Protein AF-0000000087742006 (afdb_homodimer)

Solvent-accessible surface area (backbone atoms only — not comparable to full-atom values): 15731 Å² total; per-residue (Å²): 86,74,44,67,50,55,74,87,44,46,68,58,52,50,51,49,50,67,69,37,80,66,38,70,43,36,61,44,59,66,28,72,69,31,42,43,52,25,38,69,69,24,67,65,28,19,32,32,28,39,54,98,90,32,70,42,28,35,35,44,31,32,46,25,56,59,46,31,39,51,40,75,73,48,60,39,81,92,56,60,95,67,58,54,68,58,51,50,50,51,53,30,51,53,38,35,46,76,69,66,32,36,36,36,31,37,72,41,52,64,82,40,56,68,60,53,52,50,40,51,72,71,63,40,42,73,51,83,60,45,42,44,32,37,43,79,67,36,83,78,54,39,76,45,60,35,122,87,76,44,66,50,54,74,88,44,44,68,58,51,50,52,48,51,68,68,36,80,64,39,71,42,36,61,44,58,64,28,73,67,29,41,43,50,24,39,70,70,24,66,66,27,20,32,31,27,40,56,97,91,34,71,42,29,36,35,46,30,31,46,22,56,58,48,30,38,51,40,77,74,48,60,38,81,92,57,57,94,67,60,53,67,59,51,50,49,51,52,30,52,53,39,35,47,77,70,66,34,36,35,37,29,37,72,42,52,63,83,40,57,68,61,53,52,50,41,51,72,72,63,38,42,75,50,82,60,45,42,45,32,36,43,78,67,36,82,77,55,40,74,46,62,34,122

Nearest PDB structures (foldseek):
  5ib0-assembly1_A  TM=9.520E-01  e=4.554E-13  Pseudomonas aeruginosa PAO1
  4qvt-assembly5_H  TM=8.833E-01  e=6.137E-11  Escherichia coli K-12
  4qvt-assembly2_D  TM=8.437E-01  e=7.429E-11  Escherichia coli K-12
  2pdo-assembly1_A  TM=8.666E-01  e=2.830E-10  Shigella flexneri 2a str. 2457T
  8xjf-assembly1_A-2  TM=7.466E-01  e=2.840E-04  Arabidopsis thaliana

Structure (mmCIF, N/CA/C/O backbone):
data_AF-0000000087742006-model_v1
#
loop_
_entity.id
_entity.type
_entity.pdbx_description
1 polymer 'N-acetylglutamate synthase'
#
loop_
_atom_site.group_PDB
_atom_site.id
_atom_site.type_symbol
_atom_site.label_atom_id
_atom_site.label_alt_id
_atom_site.label_comp_id
_atom_site.label_asym_id
_atom_site.label_entity_id
_atom_site.label_seq_id
_atom_site.pdbx_PDB_ins_code
_atom_site.Cartn_x
_atom_site.Cartn_y
_atom_site.Cartn_z
_atom_site.occupancy
_atom_site.B_iso_or_equiv
_atom_site.auth_seq_id
_atom_site.auth_comp_id
_atom_site.auth_asym_id
_atom_site.auth_atom_id
_atom_site.pdbx_PDB_model_num
ATOM 1 N N . MET A 1 1 ? -4.172 -19.344 -19.422 1 95 1 MET A N 1
ATOM 2 C CA . MET A 1 1 ? -4.988 -18.141 -19.578 1 95 1 MET A CA 1
ATOM 3 C C . MET A 1 1 ? -5.094 -17.359 -18.266 1 95 1 MET A C 1
ATOM 5 O O . MET A 1 1 ? -5.266 -17.969 -17.203 1 95 1 MET A O 1
ATOM 9 N N . VAL A 1 2 ? -4.984 -16.062 -18.375 1 98.56 2 VAL A N 1
ATOM 10 C CA . VAL A 1 2 ? -5.105 -15.211 -17.203 1 98.56 2 VAL A CA 1
ATOM 11 C C . VAL A 1 2 ? -6.551 -14.75 -17.047 1 98.56 2 VAL A C 1
ATOM 13 O O . VAL A 1 2 ? -7.191 -14.344 -18.016 1 98.56 2 VAL A O 1
ATOM 16 N N . ARG A 1 3 ? -7.086 -14.797 -15.82 1 98.69 3 ARG A N 1
ATOM 17 C CA . ARG A 1 3 ? -8.438 -14.32 -15.531 1 98.69 3 ARG A CA 1
ATOM 18 C C . ARG A 1 3 ? -8.531 -13.773 -14.109 1 98.69 3 ARG A C 1
ATOM 20 O O . ARG A 1 3 ? -7.621 -13.969 -13.305 1 98.69 3 ARG A O 1
ATOM 27 N N . VAL A 1 4 ? -9.656 -13.141 -13.859 1 98.88 4 VAL A N 1
ATOM 28 C CA . VAL A 1 4 ? -9.898 -12.57 -12.539 1 98.88 4 VAL A CA 1
ATOM 29 C C . VAL A 1 4 ? -9.984 -13.688 -11.508 1 98.88 4 VAL A C 1
ATOM 31 O O . VAL A 1 4 ? -10.609 -14.719 -11.75 1 98.88 4 VAL A O 1
ATOM 34 N N . MET A 1 5 ? -9.336 -13.523 -10.406 1 98.88 5 MET A N 1
ATOM 35 C CA . MET A 1 5 ? -9.422 -14.445 -9.273 1 98.88 5 MET A CA 1
ATOM 36 C C . MET A 1 5 ? -10.742 -14.281 -8.531 1 98.88 5 MET A C 1
ATOM 38 O O . MET A 1 5 ? -11.203 -13.156 -8.312 1 98.88 5 MET A O 1
ATOM 42 N N . THR A 1 6 ? -11.367 -15.344 -8.203 1 98.62 6 THR A N 1
ATOM 43 C CA . THR A 1 6 ? -12.555 -15.328 -7.352 1 98.62 6 THR A CA 1
ATOM 44 C C . THR A 1 6 ? -12.328 -16.156 -6.094 1 98.62 6 THR A C 1
ATOM 46 O O . THR A 1 6 ? -11.32 -16.859 -5.977 1 98.62 6 THR A O 1
ATOM 49 N N . ILE A 1 7 ? -13.312 -16.062 -5.176 1 98.75 7 ILE A N 1
ATOM 50 C CA . ILE A 1 7 ? -13.125 -16.75 -3.9 1 98.75 7 ILE A CA 1
ATOM 51 C C . ILE A 1 7 ? -13.211 -18.266 -4.102 1 98.75 7 ILE A C 1
ATOM 53 O O . ILE A 1 7 ? -12.68 -19.031 -3.303 1 98.75 7 ILE A O 1
ATOM 57 N N . GLU A 1 8 ? -13.789 -18.688 -5.156 1 98.56 8 GLU A N 1
ATOM 58 C CA . GLU A 1 8 ? -13.867 -20.109 -5.469 1 98.56 8 GLU A CA 1
ATOM 59 C C . GLU A 1 8 ? -12.5 -20.672 -5.809 1 98.56 8 GLU A C 1
ATOM 61 O O . GLU A 1 8 ? -12.297 -21.891 -5.773 1 98.56 8 GLU A O 1
ATOM 66 N N . ASP A 1 9 ? -11.555 -19.844 -6.117 1 98.75 9 ASP A N 1
ATOM 67 C CA . ASP A 1 9 ? -10.211 -20.266 -6.48 1 98.75 9 ASP A CA 1
ATOM 68 C C . ASP A 1 9 ? -9.352 -20.484 -5.238 1 98.75 9 ASP A C 1
ATOM 70 O O . ASP A 1 9 ? -8.227 -21 -5.332 1 98.75 9 ASP A O 1
ATOM 74 N N . TYR A 1 10 ? -9.836 -20.141 -4.09 1 98.81 10 TYR A N 1
ATOM 75 C CA . TYR A 1 10 ? -9.016 -20.016 -2.891 1 98.81 10 TYR A CA 1
ATOM 76 C C . TYR A 1 10 ? -8.25 -21.312 -2.611 1 98.81 10 TYR A C 1
ATOM 78 O O . TYR A 1 10 ? -7.031 -21.281 -2.426 1 98.81 10 TYR A O 1
ATOM 86 N N . ASP A 1 11 ? -8.898 -22.406 -2.604 1 98.75 11 ASP A N 1
ATOM 87 C CA . ASP A 1 11 ? -8.25 -23.656 -2.211 1 98.75 11 ASP A CA 1
ATOM 88 C C . ASP A 1 11 ? -7.102 -24 -3.154 1 98.75 11 ASP A C 1
ATOM 90 O O . ASP A 1 11 ? -6.035 -24.422 -2.711 1 98.75 11 ASP A O 1
ATOM 94 N N . GLU A 1 12 ? -7.285 -23.812 -4.379 1 98.69 12 GLU A N 1
ATOM 95 C CA . GLU A 1 12 ? -6.254 -24.125 -5.363 1 98.69 12 GLU A CA 1
ATOM 96 C C . GLU A 1 12 ? -5.098 -23.125 -5.281 1 98.69 12 GLU A C 1
ATOM 98 O O . GLU A 1 12 ? -3.936 -23.5 -5.426 1 98.69 12 GLU A O 1
ATOM 103 N N . VAL A 1 13 ? -5.371 -21.891 -5.078 1 98.69 13 VAL A N 1
ATOM 104 C CA . VAL A 1 13 ? -4.348 -20.859 -4.93 1 98.69 13 VAL A CA 1
ATOM 105 C C . VAL A 1 13 ? -3.527 -21.125 -3.67 1 98.69 13 VAL A C 1
ATOM 107 O O . VAL A 1 13 ? -2.299 -21.031 -3.689 1 98.69 13 VAL A O 1
ATOM 110 N N . TYR A 1 14 ? -4.297 -21.469 -2.635 1 98.19 14 TYR A N 1
ATOM 111 C CA . TYR A 1 14 ? -3.615 -21.781 -1.385 1 98.19 14 TYR A CA 1
ATOM 112 C C . TYR A 1 14 ? -2.678 -22.969 -1.562 1 98.19 14 TYR A C 1
ATOM 114 O O . TYR A 1 14 ? -1.547 -22.953 -1.07 1 98.19 14 TYR A O 1
ATOM 122 N N . ALA A 1 15 ? -3.115 -23.953 -2.227 1 97.5 15 ALA A N 1
ATOM 123 C CA . ALA A 1 15 ? -2.275 -25.125 -2.51 1 97.5 15 ALA A CA 1
ATOM 124 C C . ALA A 1 15 ? -1.041 -24.719 -3.314 1 97.5 15 ALA A C 1
ATOM 126 O O . ALA A 1 15 ? 0.054 -25.234 -3.078 1 97.5 15 ALA A O 1
ATOM 127 N N . LEU A 1 16 ? -1.209 -23.875 -4.258 1 97.62 16 LEU A N 1
ATOM 128 C CA . LEU A 1 16 ? -0.094 -23.359 -5.043 1 97.62 16 LEU A CA 1
ATOM 129 C C . LEU A 1 16 ? 0.918 -22.641 -4.148 1 97.62 16 LEU A C 1
ATOM 131 O O . LEU A 1 16 ? 2.117 -22.922 -4.219 1 97.62 16 LEU A O 1
ATOM 135 N N . TRP A 1 17 ? 0.399 -21.734 -3.266 1 97.12 17 TRP A N 1
ATOM 136 C CA . TRP A 1 17 ? 1.28 -21.047 -2.328 1 97.12 17 TRP A CA 1
ATOM 137 C C . TRP A 1 17 ? 2.074 -22.031 -1.492 1 97.12 17 TRP A C 1
ATOM 139 O O . TRP A 1 17 ? 3.293 -21.906 -1.35 1 97.12 17 TRP A O 1
ATOM 149 N N . MET A 1 18 ? 1.429 -23.047 -1.06 1 95.31 18 MET A N 1
ATOM 150 C CA . MET A 1 18 ? 2.029 -24.016 -0.149 1 95.31 18 MET A CA 1
ATOM 151 C C . MET A 1 18 ? 3.025 -24.906 -0.883 1 95.31 18 MET A C 1
ATOM 153 O O . MET A 1 18 ? 3.869 -25.562 -0.256 1 95.31 18 MET A O 1
ATOM 157 N N . SER A 1 19 ? 2.941 -24.938 -2.111 1 93.81 19 SER A N 1
ATOM 158 C CA . SER A 1 19 ? 3.834 -25.781 -2.9 1 93.81 19 SER A CA 1
ATOM 159 C C . SER A 1 19 ? 5.172 -25.078 -3.15 1 93.81 19 SER A C 1
ATOM 161 O O . SER A 1 19 ? 6.133 -25.719 -3.588 1 93.81 19 SER A O 1
ATOM 163 N N . ILE A 1 20 ? 5.227 -23.859 -2.895 1 92.94 20 ILE A N 1
ATOM 164 C CA . ILE A 1 20 ? 6.43 -23.078 -3.17 1 92.94 20 ILE A CA 1
ATOM 165 C C . ILE A 1 20 ? 7.238 -22.906 -1.887 1 92.94 20 ILE A C 1
ATOM 167 O O . ILE A 1 20 ? 6.746 -22.344 -0.906 1 92.94 20 ILE A O 1
ATOM 171 N N . LYS A 1 21 ? 8.438 -23.344 -1.901 1 90.94 21 LYS A N 1
ATOM 172 C CA . LYS A 1 21 ? 9.32 -23.25 -0.743 1 90.94 21 LYS A CA 1
ATOM 173 C C . LYS A 1 21 ? 9.648 -21.781 -0.418 1 90.94 21 LYS A C 1
ATOM 175 O O . LYS A 1 21 ? 9.914 -20.984 -1.318 1 90.94 21 LYS A O 1
ATOM 180 N N . GLY A 1 22 ? 9.57 -21.453 0.919 1 90.12 22 GLY A N 1
ATOM 181 C CA . GLY A 1 22 ? 9.938 -20.125 1.377 1 90.12 22 GLY A CA 1
ATOM 182 C C . GLY A 1 22 ? 8.789 -19.141 1.311 1 90.12 22 GLY A C 1
ATOM 183 O O . GLY A 1 22 ? 8.93 -17.984 1.728 1 90.12 22 GLY A O 1
ATOM 184 N N . PHE A 1 23 ? 7.707 -19.578 0.782 1 92.25 23 PHE A N 1
ATOM 185 C CA . PHE A 1 23 ? 6.543 -18.703 0.677 1 92.25 23 PHE A CA 1
ATOM 186 C C . PHE A 1 23 ? 5.984 -18.375 2.057 1 92.25 23 PHE A C 1
ATOM 188 O O . PHE A 1 23 ? 5.762 -19.281 2.871 1 92.25 23 PHE A O 1
ATOM 195 N N . GLY A 1 24 ? 5.844 -17.062 2.377 1 93.25 24 GLY A N 1
ATOM 196 C CA . GLY A 1 24 ? 5.301 -16.625 3.652 1 93.25 24 GLY A CA 1
ATOM 197 C C . GLY A 1 24 ? 3.795 -16.453 3.635 1 93.25 24 GLY A C 1
ATOM 198 O O . GLY A 1 24 ? 3.26 -15.711 2.807 1 93.25 24 GLY A O 1
ATOM 199 N N . ILE A 1 25 ? 3.131 -17.156 4.527 1 96 25 ILE A N 1
ATOM 200 C CA . ILE A 1 25 ? 1.678 -17.109 4.648 1 96 25 ILE A CA 1
ATOM 201 C C . ILE A 1 25 ? 1.295 -16.375 5.934 1 96 25 ILE A C 1
ATOM 203 O O . ILE A 1 25 ? 1.777 -16.719 7.016 1 96 25 ILE A O 1
ATOM 207 N N . ARG A 1 26 ? 0.458 -15.383 5.805 1 96.75 26 ARG A N 1
ATOM 208 C CA . ARG A 1 26 ? -0.037 -14.656 6.969 1 96.75 26 ARG A CA 1
ATOM 209 C C . ARG A 1 26 ? -1.298 -15.312 7.527 1 96.75 26 ARG A C 1
ATOM 211 O O . ARG A 1 26 ? -2.27 -15.516 6.797 1 96.75 26 ARG A O 1
ATOM 218 N N . SER A 1 27 ? -1.329 -15.562 8.789 1 97.5 27 SER A N 1
ATOM 219 C CA . SER A 1 27 ? -2.344 -16.375 9.445 1 97.5 27 SER A CA 1
ATOM 220 C C . SER A 1 27 ? -3.736 -15.781 9.266 1 97.5 27 SER A C 1
ATOM 222 O O . SER A 1 27 ? -4.715 -16.516 9.102 1 97.5 27 SER A O 1
ATOM 224 N N . ILE A 1 28 ? -3.836 -14.461 9.258 1 97.75 28 ILE A N 1
ATOM 225 C CA . ILE A 1 28 ? -5.145 -13.82 9.164 1 97.75 28 ILE A CA 1
ATOM 226 C C . ILE A 1 28 ? -5.387 -13.352 7.73 1 97.75 28 ILE A C 1
ATOM 228 O O . ILE A 1 28 ? -6.355 -13.766 7.09 1 97.75 28 ILE A O 1
ATOM 232 N N . ASP A 1 29 ? -4.488 -12.641 7.16 1 98.19 29 ASP A N 1
ATOM 233 C CA . ASP A 1 29 ? -4.668 -12.016 5.855 1 98.19 29 ASP A CA 1
ATOM 234 C C . ASP A 1 29 ? -4.82 -13.07 4.758 1 98.19 29 ASP A C 1
ATOM 236 O O . ASP A 1 29 ? -5.512 -12.844 3.766 1 98.19 29 ASP A O 1
ATOM 240 N N . ASP A 1 30 ? -4.133 -14.203 4.973 1 98.25 30 ASP A N 1
ATOM 241 C CA . ASP A 1 30 ? -4.113 -15.203 3.908 1 98.25 30 ASP A CA 1
ATOM 242 C C . ASP A 1 30 ? -5.086 -16.344 4.207 1 98.25 30 ASP A C 1
ATOM 244 O O . ASP A 1 30 ? -5.113 -17.344 3.488 1 98.25 30 ASP A O 1
ATOM 248 N N . SER A 1 31 ? -5.863 -16.203 5.301 1 98.06 31 SER A N 1
ATOM 249 C CA . SER A 1 31 ? -6.984 -17.109 5.516 1 98.06 31 SER A CA 1
ATOM 250 C C . SER A 1 31 ? -8.055 -16.938 4.445 1 98.06 31 SER A C 1
ATOM 252 O O . SER A 1 31 ? -8.047 -15.945 3.707 1 98.06 31 SER A O 1
ATOM 254 N N . LYS A 1 32 ? -8.93 -17.922 4.352 1 98.44 32 LYS A N 1
ATOM 255 C CA . LYS A 1 32 ? -10.008 -17.812 3.381 1 98.44 32 LYS A CA 1
ATOM 256 C C . LYS A 1 32 ? -10.836 -16.547 3.625 1 98.44 32 LYS A C 1
ATOM 258 O O . LYS A 1 32 ? -11.164 -15.828 2.684 1 98.44 32 LYS A O 1
ATOM 263 N N . GLU A 1 33 ? -11.117 -16.25 4.848 1 98 33 GLU A N 1
ATOM 264 C CA . GLU A 1 33 ? -11.867 -15.055 5.199 1 98 33 GLU A CA 1
ATOM 265 C C . GLU A 1 33 ? -11.102 -13.789 4.824 1 98 33 GLU A C 1
ATOM 267 O O . GLU A 1 33 ? -11.68 -12.836 4.305 1 98 33 GLU A O 1
ATOM 272 N N . GLY A 1 34 ? -9.789 -13.758 5.145 1 98.12 34 GLY A N 1
ATOM 273 C CA . GLY A 1 34 ? -8.969 -12.609 4.797 1 98.12 34 GLY A CA 1
ATOM 274 C C . GLY A 1 34 ? -8.914 -12.344 3.307 1 98.12 34 GLY A C 1
ATOM 275 O O . GLY A 1 34 ? -9.047 -11.195 2.873 1 98.12 34 GLY A O 1
ATOM 276 N N . ILE A 1 35 ? -8.805 -13.406 2.57 1 98.75 35 ILE A N 1
ATOM 277 C CA . ILE A 1 35 ? -8.734 -13.281 1.118 1 98.75 35 ILE A CA 1
ATOM 278 C C . ILE A 1 35 ? -10.094 -12.852 0.573 1 98.75 35 ILE A C 1
ATOM 280 O O . ILE A 1 35 ? -10.172 -12.07 -0.376 1 98.75 35 ILE A O 1
ATOM 284 N N . GLU A 1 36 ? -11.117 -13.367 1.141 1 98.5 36 GLU A N 1
ATOM 285 C CA . GLU A 1 36 ? -12.453 -12.961 0.702 1 98.5 36 GLU A CA 1
ATOM 286 C C . GLU A 1 36 ? -12.664 -11.461 0.888 1 98.5 36 GLU A C 1
ATOM 288 O O . GLU A 1 36 ? -13.188 -10.789 -0.001 1 98.5 36 GLU A O 1
ATOM 293 N N . ILE A 1 37 ? -12.297 -10.945 1.981 1 97.88 37 ILE A N 1
ATOM 294 C CA . ILE A 1 37 ? -12.383 -9.516 2.254 1 97.88 37 ILE A CA 1
ATOM 295 C C . ILE A 1 37 ? -11.578 -8.742 1.217 1 97.88 37 ILE A C 1
ATOM 297 O O . ILE A 1 37 ? -12.062 -7.762 0.646 1 97.88 37 ILE A O 1
ATOM 301 N N . PHE A 1 38 ? -10.422 -9.25 0.985 1 98.75 38 PHE A N 1
ATOM 302 C CA . PHE A 1 38 ? -9.508 -8.602 0.046 1 98.75 38 PHE A CA 1
ATOM 303 C C . PHE A 1 38 ? -10.102 -8.586 -1.356 1 98.75 38 PHE A C 1
ATOM 305 O O . PHE A 1 38 ? -10.07 -7.555 -2.037 1 98.75 38 PHE A O 1
ATOM 312 N N . LEU A 1 39 ? -10.672 -9.703 -1.769 1 98.75 39 LEU A N 1
ATOM 313 C CA . LEU A 1 39 ? -11.219 -9.82 -3.115 1 98.75 39 LEU A CA 1
ATOM 314 C C . LEU A 1 39 ? -12.477 -8.969 -3.27 1 98.75 39 LEU A C 1
ATOM 316 O O . LEU A 1 39 ? -12.719 -8.406 -4.336 1 98.75 39 LEU A O 1
ATOM 320 N N . LYS A 1 40 ? -13.273 -8.875 -2.252 1 98.25 40 LYS A N 1
ATOM 321 C CA . LYS A 1 40 ? -14.477 -8.047 -2.291 1 98.25 40 LYS A CA 1
ATOM 322 C C . LYS A 1 40 ? -14.117 -6.574 -2.48 1 98.25 40 LYS A C 1
ATOM 324 O O . LYS A 1 40 ? -14.805 -5.855 -3.209 1 98.25 40 LYS A O 1
ATOM 329 N N . ARG A 1 41 ? -13.086 -6.199 -1.869 1 98.19 41 ARG A N 1
ATOM 330 C CA . ARG A 1 41 ? -12.641 -4.812 -1.987 1 98.19 41 ARG A CA 1
ATOM 331 C C . ARG A 1 41 ? -11.969 -4.566 -3.332 1 98.19 41 ARG A C 1
ATOM 333 O O . ARG A 1 41 ? -11.938 -3.436 -3.818 1 98.19 41 ARG A O 1
ATOM 340 N N . ASN A 1 42 ? -11.406 -5.633 -3.904 1 98.75 42 ASN A N 1
ATOM 341 C CA . ASN A 1 42 ? -10.68 -5.562 -5.164 1 98.75 42 ASN A CA 1
ATOM 342 C C . ASN A 1 42 ? -11.195 -6.582 -6.172 1 98.75 42 ASN A C 1
ATOM 344 O O . ASN A 1 42 ? -10.484 -7.523 -6.531 1 98.75 42 ASN A O 1
ATOM 348 N N . PRO A 1 43 ? -12.281 -6.367 -6.754 1 98.62 43 PRO A N 1
ATOM 349 C CA . PRO A 1 43 ? -12.977 -7.418 -7.496 1 98.62 43 PRO A CA 1
ATOM 350 C C . PRO A 1 43 ? -12.383 -7.648 -8.883 1 98.62 43 PRO A C 1
ATOM 352 O O . PRO A 1 43 ? -12.656 -8.672 -9.516 1 98.62 43 PRO A O 1
ATOM 355 N N . THR A 1 44 ? -11.523 -6.75 -9.359 1 98.56 44 THR A N 1
ATOM 356 C CA . THR A 1 44 ? -11.156 -6.867 -10.766 1 98.56 44 THR A CA 1
ATOM 357 C C . THR A 1 44 ? -9.641 -6.93 -10.922 1 98.56 44 THR A C 1
ATOM 359 O O . THR A 1 44 ? -9.133 -7.176 -12.016 1 98.56 44 THR A O 1
ATOM 362 N N . THR A 1 45 ? -8.93 -6.758 -9.844 1 98.81 45 THR A N 1
ATOM 363 C CA . THR A 1 45 ? -7.512 -6.488 -10.023 1 98.81 45 THR A CA 1
ATOM 364 C C . THR A 1 45 ? -6.676 -7.711 -9.664 1 98.81 45 THR A C 1
ATOM 366 O O . THR A 1 45 ? -5.488 -7.777 -9.984 1 98.81 45 THR A O 1
ATOM 369 N N . CYS A 1 46 ? -7.207 -8.695 -9 1 98.94 46 CYS A N 1
ATOM 370 C CA . CYS A 1 46 ? -6.512 -9.938 -8.68 1 98.94 46 CYS A CA 1
ATOM 371 C C . CYS A 1 46 ? -6.672 -10.961 -9.797 1 98.94 46 CYS A C 1
ATOM 373 O O . CYS A 1 46 ? -7.73 -11.039 -10.422 1 98.94 46 CYS A O 1
ATOM 375 N N . CYS A 1 47 ? -5.613 -11.789 -9.961 1 98.94 47 CYS A N 1
ATOM 376 C CA . CYS A 1 47 ? -5.762 -12.711 -11.086 1 98.94 47 CYS A CA 1
ATOM 377 C C . CYS A 1 47 ? -5.098 -14.047 -10.781 1 98.94 47 CYS A C 1
ATOM 379 O O . CYS A 1 47 ? -4.305 -14.156 -9.844 1 98.94 47 CYS A O 1
ATOM 381 N N . VAL A 1 48 ? -5.5 -15.023 -11.562 1 98.88 48 VAL A N 1
ATOM 382 C CA . VAL A 1 48 ? -4.863 -16.328 -11.625 1 98.88 48 VAL A CA 1
ATOM 383 C C . VAL A 1 48 ? -4.562 -16.703 -13.078 1 98.88 4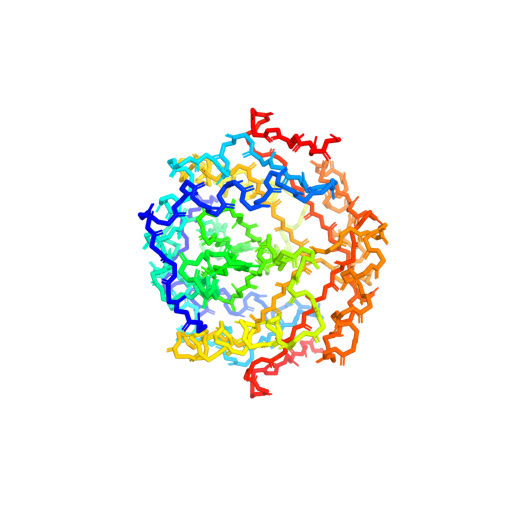8 VAL A C 1
ATOM 385 O O . VAL A 1 48 ? -5.156 -16.125 -14 1 98.88 48 VAL A O 1
ATOM 388 N N . ASP A 1 49 ? -3.572 -17.484 -13.234 1 98.88 49 ASP A N 1
ATOM 389 C CA . ASP A 1 49 ? -3.303 -18.109 -14.531 1 98.88 49 ASP A CA 1
ATOM 390 C C . ASP A 1 49 ? -3.666 -19.594 -14.508 1 98.88 49 ASP A C 1
ATOM 392 O O . ASP A 1 49 ? -3.297 -20.312 -13.57 1 98.88 49 ASP A O 1
ATOM 396 N N . VAL A 1 50 ? -4.449 -20.016 -15.539 1 98.5 50 VAL A N 1
ATOM 397 C CA . VAL A 1 50 ? -4.898 -21.406 -15.617 1 98.5 50 VAL A CA 1
ATOM 398 C C . VAL A 1 50 ? -4.273 -22.078 -16.844 1 98.5 50 VAL A C 1
ATOM 400 O O . VAL A 1 50 ? -4.418 -21.594 -17.969 1 98.5 50 VAL A O 1
ATOM 403 N N . GLU A 1 51 ? -3.48 -23.094 -16.547 1 97.12 51 GLU A N 1
ATOM 404 C CA . GLU A 1 51 ? -2.906 -23.969 -17.562 1 97.12 51 GLU A CA 1
ATOM 405 C C . GLU A 1 51 ? -3.305 -25.422 -17.344 1 97.12 51 GLU A C 1
ATOM 407 O O . GLU A 1 51 ? -3.184 -25.938 -16.219 1 97.12 51 GLU A O 1
ATOM 412 N N . ASP A 1 52 ? -3.797 -26.094 -18.406 1 92.75 52 ASP A N 1
ATOM 413 C CA . ASP A 1 52 ? -4.164 -27.516 -18.328 1 92.75 52 ASP A CA 1
ATOM 414 C C . ASP A 1 52 ? -5.145 -27.766 -17.188 1 92.75 52 ASP A C 1
ATOM 416 O O . ASP A 1 52 ? -4.961 -28.688 -16.391 1 92.75 52 ASP A O 1
ATOM 420 N N . GLY A 1 53 ? -6.051 -26.797 -16.906 1 94.75 53 GLY A N 1
ATOM 421 C CA . GLY A 1 53 ? -7.125 -26.922 -15.93 1 94.75 53 GLY A CA 1
ATOM 422 C C . GLY A 1 53 ? -6.676 -26.672 -14.508 1 94.75 53 GLY A C 1
ATOM 423 O O . GLY A 1 53 ? -7.445 -26.859 -13.562 1 94.75 53 GLY A O 1
ATOM 424 N N . LYS A 1 54 ? -5.457 -26.219 -14.406 1 96.69 54 LYS A N 1
ATOM 425 C CA . LYS A 1 54 ? -4.934 -25.984 -13.062 1 96.69 54 LYS A CA 1
ATOM 426 C C . LYS A 1 54 ? -4.441 -24.547 -12.914 1 96.69 54 LYS A C 1
ATOM 428 O O . LYS A 1 54 ? -3.912 -23.969 -13.859 1 96.69 54 LYS A O 1
ATOM 433 N N . ILE A 1 55 ? -4.629 -24.047 -11.719 1 98.44 55 ILE A N 1
ATOM 434 C CA . ILE A 1 55 ? -4.051 -22.75 -11.422 1 98.44 55 ILE A CA 1
ATOM 435 C C . ILE A 1 55 ? -2.543 -22.891 -11.219 1 98.44 55 ILE A C 1
ATOM 437 O O . ILE A 1 55 ? -2.094 -23.609 -10.328 1 98.44 55 ILE A O 1
ATOM 441 N N . VAL A 1 56 ? -1.785 -22.172 -12.094 1 98.44 56 VAL A N 1
ATOM 442 C CA . VAL A 1 56 ? -0.336 -22.344 -12.047 1 98.44 56 VAL A CA 1
ATOM 443 C C . VAL A 1 56 ? 0.325 -21.031 -11.656 1 98.44 56 VAL A C 1
ATOM 445 O O . VAL A 1 56 ? 1.547 -20.953 -11.508 1 98.44 56 VAL A O 1
ATOM 448 N N . GLY A 1 57 ? -0.408 -19.953 -11.492 1 98.62 57 GLY A N 1
ATOM 449 C CA . GLY A 1 57 ? 0.053 -18.641 -11.047 1 98.62 57 GLY A CA 1
ATOM 450 C C . GLY A 1 57 ? -1.034 -17.812 -10.383 1 98.62 57 GLY A C 1
ATOM 451 O O . GLY A 1 57 ? -2.223 -18.047 -10.609 1 98.62 57 GLY A O 1
ATOM 452 N N . ALA A 1 58 ? -0.599 -16.859 -9.594 1 98.88 58 ALA A N 1
ATOM 453 C CA . ALA A 1 58 ? -1.556 -15.992 -8.914 1 98.88 58 ALA A CA 1
ATOM 454 C C . ALA A 1 58 ? -0.913 -14.664 -8.539 1 98.88 58 ALA A C 1
ATOM 456 O O . ALA A 1 58 ? 0.286 -14.602 -8.258 1 98.88 58 ALA A O 1
ATOM 457 N N . ILE A 1 59 ? -1.655 -13.602 -8.578 1 98.88 59 ILE A N 1
ATOM 458 C CA . ILE A 1 59 ? -1.289 -12.297 -8.047 1 98.88 59 ILE A CA 1
ATOM 459 C C . ILE A 1 59 ? -2.453 -11.719 -7.246 1 98.88 59 ILE A C 1
ATOM 461 O O . ILE A 1 59 ? -3.58 -11.648 -7.742 1 98.88 59 ILE A O 1
ATOM 465 N N . LEU A 1 60 ? -2.209 -11.422 -6.02 1 98.88 60 LEU A N 1
ATOM 466 C CA . LEU A 1 60 ? -3.096 -10.523 -5.285 1 98.88 60 LEU A CA 1
ATOM 467 C C . LEU A 1 60 ? -2.721 -9.07 -5.531 1 98.88 60 LEU A C 1
ATOM 469 O O . LEU A 1 60 ? -1.595 -8.656 -5.246 1 98.88 60 LEU A O 1
ATOM 473 N N . CYS A 1 61 ? -3.605 -8.336 -6.062 1 98.94 61 CYS A N 1
ATOM 474 C CA . CYS A 1 61 ? -3.377 -6.934 -6.387 1 98.94 61 CYS A CA 1
ATOM 475 C C . CYS A 1 61 ? -4.512 -6.062 -5.863 1 98.94 61 CYS A C 1
ATOM 477 O O . CYS A 1 61 ? -5.656 -6.195 -6.297 1 98.94 61 CYS A O 1
ATOM 479 N N . GLY A 1 62 ? -4.203 -5.25 -4.93 1 98.81 62 GLY A N 1
ATOM 480 C CA . GLY A 1 62 ? -5.195 -4.367 -4.332 1 98.81 62 GLY A CA 1
ATOM 481 C C . GLY A 1 62 ? -4.758 -2.912 -4.312 1 98.81 62 GLY A C 1
ATOM 482 O O . GLY A 1 62 ? -3.584 -2.607 -4.523 1 98.81 62 GLY A O 1
ATOM 483 N N . HIS A 1 63 ? -5.723 -2.045 -4.129 1 98.81 63 HIS A N 1
ATOM 484 C CA . HIS A 1 63 ? -5.391 -0.626 -4.074 1 98.81 63 HIS A CA 1
ATOM 485 C C . HIS A 1 63 ? -6.219 0.093 -3.012 1 98.81 63 HIS A C 1
ATOM 487 O O . HIS A 1 63 ? -7.289 -0.382 -2.625 1 98.81 63 HIS A O 1
ATOM 493 N N . ASP A 1 64 ? -5.754 1.21 -2.574 1 98.75 64 ASP A N 1
ATOM 494 C CA . ASP A 1 64 ? -6.441 1.982 -1.543 1 98.75 64 ASP A CA 1
ATOM 495 C C . ASP A 1 64 ? -7.121 3.213 -2.141 1 98.75 64 ASP A C 1
ATOM 497 O O . ASP A 1 64 ? -7.637 4.059 -1.407 1 98.75 64 ASP A O 1
ATOM 501 N N . GLY A 1 65 ? -7.133 3.33 -3.432 1 98.44 65 GLY A N 1
ATOM 502 C CA . GLY A 1 65 ? -7.672 4.492 -4.117 1 98.44 65 GLY A CA 1
ATOM 503 C C . GLY A 1 65 ? -6.605 5.465 -4.582 1 98.44 65 GLY A C 1
ATOM 504 O O . GLY A 1 65 ? -6.883 6.375 -5.367 1 98.44 65 GLY A O 1
ATOM 505 N N . ARG A 1 66 ? -5.398 5.277 -4.117 1 98.19 66 ARG A N 1
ATOM 506 C CA . ARG A 1 66 ? -4.25 6.125 -4.426 1 98.19 66 ARG A CA 1
ATOM 507 C C . ARG A 1 66 ? -3.098 5.301 -4.992 1 98.19 66 ARG A C 1
ATOM 509 O O . ARG A 1 66 ? -2.574 5.613 -6.062 1 98.19 66 ARG A O 1
ATOM 516 N N . ARG A 1 67 ? -2.754 4.281 -4.355 1 98.06 67 ARG A N 1
ATOM 517 C CA . ARG A 1 67 ? -1.679 3.377 -4.754 1 98.06 67 ARG A CA 1
ATOM 518 C C . ARG A 1 67 ? -2.137 1.924 -4.691 1 98.06 67 ARG A C 1
ATOM 520 O O . ARG A 1 67 ? -2.994 1.571 -3.877 1 98.06 67 ARG A O 1
ATOM 527 N N . ALA A 1 68 ? -1.608 1.181 -5.602 1 98.81 68 ALA A N 1
ATOM 528 C CA . ALA A 1 68 ? -1.835 -0.262 -5.566 1 98.81 68 ALA A CA 1
ATOM 529 C C . ALA A 1 68 ? -0.598 -1 -5.062 1 98.81 68 ALA A C 1
ATOM 531 O O . ALA A 1 68 ? 0.5 -0.439 -5.039 1 98.81 68 ALA A O 1
ATOM 532 N N . CYS A 1 69 ? -0.837 -2.203 -4.633 1 98.81 69 CYS A N 1
ATOM 533 C CA . CYS A 1 69 ? 0.237 -3.1 -4.219 1 98.81 69 CYS A CA 1
ATOM 534 C C . CYS A 1 69 ? -0.022 -4.52 -4.711 1 98.81 69 CYS A C 1
ATOM 536 O O . CYS A 1 69 ? -1.154 -5.004 -4.66 1 98.81 69 CYS A O 1
ATOM 538 N N . MET A 1 70 ? 1.012 -5.137 -5.172 1 98.75 70 MET A N 1
ATOM 539 C CA . MET A 1 70 ? 0.946 -6.555 -5.52 1 98.75 70 MET A CA 1
ATOM 540 C C . MET A 1 70 ? 1.52 -7.418 -4.402 1 98.75 70 MET A C 1
ATOM 542 O O . MET A 1 70 ? 2.561 -7.09 -3.83 1 98.75 70 MET A O 1
ATOM 546 N N . TYR A 1 71 ? 0.75 -8.445 -4.094 1 98.19 71 TYR A N 1
ATOM 547 C CA . TYR A 1 71 ? 1.15 -9.438 -3.102 1 98.19 71 TYR A CA 1
ATOM 548 C C . TYR A 1 71 ? 1.198 -10.836 -3.711 1 98.19 71 TYR A C 1
ATOM 550 O O . TYR A 1 71 ? 0.487 -11.117 -4.676 1 98.19 71 TYR A O 1
ATOM 558 N N . HIS A 1 72 ? 2.047 -11.672 -3.121 1 97.81 72 HIS A N 1
ATOM 559 C CA . HIS A 1 72 ? 2.043 -13.109 -3.389 1 97.81 72 HIS A CA 1
ATOM 560 C C . HIS A 1 72 ? 2.125 -13.391 -4.887 1 97.81 72 HIS A C 1
ATOM 562 O O . HIS A 1 72 ? 1.34 -14.18 -5.418 1 97.81 72 HIS A O 1
ATOM 568 N N . VAL A 1 73 ? 2.93 -12.68 -5.559 1 97.94 73 VAL A N 1
ATOM 569 C CA . VAL A 1 73 ? 3.162 -12.953 -6.973 1 97.94 73 VAL A CA 1
ATOM 570 C C . VAL A 1 73 ? 3.924 -14.266 -7.129 1 97.94 73 VAL A C 1
ATOM 572 O O . VAL A 1 73 ? 5.051 -14.398 -6.645 1 97.94 73 VAL A O 1
ATOM 575 N N . CYS A 1 74 ? 3.271 -15.219 -7.816 1 97.25 74 CYS A N 1
ATOM 576 C CA . CYS A 1 74 ? 3.947 -16.516 -7.91 1 97.25 74 CYS A CA 1
ATOM 577 C C . CYS A 1 74 ? 3.508 -17.266 -9.156 1 97.25 74 CYS A C 1
ATOM 579 O O . CYS A 1 74 ? 2.428 -17.016 -9.695 1 97.25 74 CYS A O 1
ATOM 581 N N . VAL A 1 75 ? 4.336 -18.047 -9.633 1 97.19 75 VAL A N 1
ATOM 582 C CA . VAL A 1 75 ? 4.113 -19.016 -10.703 1 97.19 75 VAL A CA 1
ATOM 583 C C . VAL A 1 75 ? 4.66 -20.375 -10.281 1 97.19 75 VAL A C 1
ATOM 585 O O . VAL A 1 75 ? 5.742 -20.469 -9.695 1 97.19 75 VAL A O 1
ATOM 588 N N . SER A 1 76 ? 3.904 -21.391 -10.5 1 96.31 76 SER A N 1
ATOM 589 C CA . SER A 1 76 ? 4.387 -22.734 -10.211 1 96.31 76 SER A CA 1
ATOM 590 C C . SER A 1 76 ? 5.758 -22.984 -10.836 1 96.31 76 SER A C 1
ATOM 592 O O . SER A 1 76 ? 5.996 -22.609 -11.984 1 96.31 76 SER A O 1
ATOM 594 N N . PRO A 1 77 ? 6.617 -23.672 -10.055 1 92.25 77 PRO A N 1
ATOM 595 C CA . PRO A 1 77 ? 7.961 -23.938 -10.578 1 92.25 77 PRO A CA 1
ATOM 596 C C . PRO A 1 77 ? 7.941 -24.703 -11.891 1 92.25 77 PRO A C 1
ATOM 598 O O . PRO A 1 77 ? 8.797 -24.484 -12.75 1 92.25 77 PRO A O 1
ATOM 601 N N . ASP A 1 78 ? 6.988 -25.453 -12.109 1 92.88 78 ASP A N 1
ATOM 602 C CA . ASP A 1 78 ? 6.898 -26.312 -13.289 1 92.88 78 ASP A CA 1
ATOM 603 C C . ASP A 1 78 ? 6.473 -25.516 -14.516 1 92.88 78 ASP A C 1
ATOM 605 O O . ASP A 1 78 ? 6.566 -26 -15.648 1 92.88 78 ASP A O 1
ATOM 609 N N . TYR A 1 79 ? 6.121 -24.328 -14.312 1 94.25 79 TYR A N 1
ATOM 610 C CA . TYR A 1 79 ? 5.574 -23.531 -15.414 1 94.25 79 TYR A CA 1
ATOM 611 C C . TYR A 1 79 ? 6.336 -22.219 -15.57 1 94.25 79 TYR A C 1
ATOM 613 O O . TYR A 1 79 ? 5.836 -21.281 -16.188 1 94.25 79 TYR A O 1
ATOM 621 N N . ARG A 1 80 ? 7.535 -22.219 -15.039 1 88.5 80 ARG A N 1
ATOM 622 C CA . ARG A 1 80 ? 8.305 -20.984 -15.102 1 88.5 80 ARG A CA 1
ATOM 623 C C . ARG A 1 80 ? 8.984 -20.828 -16.453 1 88.5 80 ARG A C 1
ATOM 625 O O . ARG A 1 80 ? 9.023 -21.766 -17.25 1 88.5 80 ARG A O 1
ATOM 632 N N . ARG A 1 81 ? 9.336 -19.594 -16.781 1 88.62 81 ARG A N 1
ATOM 633 C CA . ARG A 1 81 ? 10.023 -19.219 -18.016 1 88.62 81 ARG A CA 1
ATOM 634 C C . ARG A 1 81 ? 9.102 -19.375 -19.219 1 88.62 81 ARG A C 1
ATOM 636 O O . ARG A 1 81 ? 9.523 -19.844 -20.281 1 88.62 81 ARG A O 1
ATOM 643 N N . ARG A 1 82 ? 7.848 -19.125 -19.031 1 92.38 82 ARG A N 1
ATOM 644 C CA . ARG A 1 82 ? 6.844 -19.156 -20.094 1 92.38 82 ARG A CA 1
ATOM 645 C C . ARG A 1 82 ? 6.105 -17.828 -20.188 1 92.38 82 ARG A C 1
ATOM 647 O O . ARG A 1 82 ? 4.988 -17.766 -20.703 1 92.38 82 ARG A O 1
ATOM 654 N N . HIS A 1 83 ? 6.602 -16.781 -19.5 1 94.75 83 HIS A N 1
ATOM 655 C CA . HIS A 1 83 ? 6.102 -15.414 -19.562 1 94.75 83 HIS A CA 1
ATOM 656 C C . HIS A 1 83 ? 4.773 -15.281 -18.812 1 94.75 83 HIS A C 1
ATOM 658 O O . HIS A 1 83 ? 4.055 -14.297 -19 1 94.75 83 HIS A O 1
ATOM 664 N N . ILE A 1 84 ? 4.461 -16.25 -18.016 1 96.94 84 ILE A N 1
ATOM 665 C CA . ILE A 1 84 ? 3.215 -16.25 -17.25 1 96.94 84 ILE A CA 1
ATOM 666 C C . ILE A 1 84 ? 3.209 -15.086 -16.266 1 96.94 84 ILE A C 1
ATOM 668 O O . ILE A 1 84 ? 2.227 -14.352 -16.172 1 96.94 84 ILE A O 1
ATOM 672 N N . GLY A 1 85 ? 4.297 -14.945 -15.562 1 97.56 85 GLY A N 1
ATOM 673 C CA . GLY A 1 85 ? 4.414 -13.836 -14.625 1 97.56 85 GLY A CA 1
ATOM 674 C C . GLY A 1 85 ? 4.16 -12.484 -15.273 1 97.56 85 GLY A C 1
ATOM 675 O O . GLY A 1 85 ? 3.391 -11.68 -14.758 1 97.56 85 GLY A O 1
ATOM 676 N N . GLN A 1 86 ? 4.754 -12.289 -16.391 1 97.44 86 GLN A N 1
ATOM 677 C CA . GLN A 1 86 ? 4.602 -11.031 -17.109 1 97.44 86 GLN A CA 1
ATOM 678 C C . GLN A 1 86 ? 3.158 -10.82 -17.547 1 97.44 86 GLN A C 1
ATOM 680 O O . GLN A 1 86 ? 2.623 -9.719 -17.438 1 97.44 86 GLN A O 1
ATOM 685 N N . HIS A 1 87 ? 2.541 -11.852 -18 1 98.31 87 HIS A N 1
ATOM 686 C CA . HIS A 1 87 ? 1.156 -11.766 -18.438 1 98.31 87 HIS A CA 1
ATOM 687 C C . HIS A 1 87 ? 0.223 -11.398 -17.297 1 98.31 87 HIS A C 1
ATOM 689 O O . HIS A 1 87 ? -0.709 -10.617 -17.469 1 98.31 87 HIS A O 1
ATOM 695 N N . MET A 1 88 ? 0.47 -11.984 -16.203 1 98.75 88 MET A N 1
ATOM 696 C CA . MET A 1 88 ? -0.366 -11.688 -15.039 1 98.75 88 MET A CA 1
ATOM 697 C C . MET A 1 88 ? -0.177 -10.242 -14.586 1 98.75 88 MET A C 1
ATOM 699 O O . MET A 1 88 ? -1.147 -9.555 -14.258 1 98.75 88 MET A O 1
ATOM 703 N N . VAL A 1 89 ? 1.052 -9.789 -14.594 1 98.69 89 VAL A N 1
ATOM 704 C CA . VAL A 1 89 ? 1.336 -8.406 -14.219 1 98.69 89 VAL A CA 1
ATOM 705 C C . VAL A 1 89 ? 0.629 -7.453 -15.18 1 98.69 89 VAL A C 1
ATOM 707 O O . VAL A 1 89 ? -0.02 -6.496 -14.75 1 98.69 89 VAL A O 1
ATOM 710 N N . ASP A 1 90 ? 0.72 -7.715 -16.422 1 98.5 90 ASP A N 1
ATOM 711 C CA . ASP A 1 90 ? 0.059 -6.883 -17.422 1 98.5 90 ASP A CA 1
ATOM 712 C C . ASP A 1 90 ? -1.449 -6.84 -17.188 1 98.5 90 ASP A C 1
ATOM 714 O O . ASP A 1 90 ? -2.078 -5.793 -17.344 1 98.5 90 ASP A O 1
ATOM 718 N N . PHE A 1 91 ? -1.986 -7.945 -16.906 1 98.75 91 PHE A N 1
ATOM 719 C CA . PHE A 1 91 ? -3.408 -8.023 -16.594 1 98.75 91 PHE A CA 1
ATOM 720 C C . PHE A 1 91 ? -3.766 -7.082 -15.453 1 98.75 91 PHE A C 1
ATOM 722 O O . PHE A 1 91 ? -4.727 -6.316 -15.555 1 98.75 91 PHE A O 1
ATOM 729 N N . CYS A 1 92 ? -3.01 -7.16 -14.367 1 98.81 92 CYS A N 1
ATOM 730 C CA . CYS A 1 92 ? -3.262 -6.32 -13.195 1 98.81 92 CYS A CA 1
ATOM 731 C C . CYS A 1 92 ? -3.098 -4.844 -13.539 1 98.81 92 CYS A C 1
ATOM 733 O O . CYS A 1 92 ? -3.902 -4.012 -13.117 1 98.81 92 CYS A O 1
ATOM 735 N N . LEU A 1 93 ? -2.064 -4.531 -14.312 1 98.62 93 LEU A N 1
ATOM 736 C CA . LEU A 1 93 ? -1.802 -3.146 -14.68 1 98.62 93 LEU A CA 1
ATOM 737 C C . LEU A 1 93 ? -2.963 -2.568 -15.484 1 98.62 93 LEU A C 1
ATOM 739 O O . LEU A 1 93 ? -3.361 -1.422 -15.266 1 98.62 93 LEU A O 1
ATOM 743 N N . LYS A 1 94 ? -3.475 -3.316 -16.359 1 98.62 94 LYS A N 1
ATOM 744 C CA . LYS A 1 94 ? -4.617 -2.875 -17.156 1 98.62 94 LYS A CA 1
ATOM 745 C C . LYS A 1 94 ? -5.832 -2.611 -16.266 1 98.62 94 LYS A C 1
ATOM 747 O O . LYS A 1 94 ? -6.512 -1.596 -16.422 1 98.62 94 LYS A O 1
ATOM 752 N N . ALA A 1 95 ? -6.094 -3.52 -15.391 1 98.75 95 ALA A N 1
ATOM 753 C CA . ALA A 1 95 ? -7.215 -3.367 -14.469 1 98.75 95 ALA A CA 1
ATOM 754 C C . ALA A 1 95 ? -7.035 -2.137 -13.578 1 98.75 95 ALA A C 1
ATOM 756 O O . ALA A 1 95 ? -7.988 -1.4 -13.328 1 98.75 95 ALA A O 1
ATOM 757 N N . LEU A 1 96 ? -5.836 -1.944 -13.094 1 98.62 96 LEU A N 1
ATOM 758 C CA . LEU A 1 96 ? -5.539 -0.795 -12.25 1 98.62 96 LEU A CA 1
ATOM 759 C C . LEU A 1 96 ? -5.758 0.511 -13.008 1 98.62 96 LEU A C 1
ATOM 761 O O . LEU A 1 96 ? -6.277 1.479 -12.445 1 98.62 96 LEU A O 1
ATOM 765 N N . LYS A 1 97 ? -5.324 0.507 -14.211 1 97.94 97 LYS A N 1
ATOM 766 C CA . LYS A 1 97 ? -5.531 1.688 -15.047 1 97.94 97 LYS A CA 1
ATOM 767 C C . LYS A 1 97 ? -7.012 2.031 -15.156 1 97.94 97 LYS A C 1
ATOM 769 O O . LYS A 1 97 ? -7.395 3.201 -15.07 1 97.94 97 LYS A O 1
ATOM 774 N N . GLU A 1 98 ? -7.797 1.05 -15.328 1 97.62 98 GLU A N 1
ATOM 775 C CA . GLU A 1 98 ? -9.242 1.242 -15.414 1 97.62 98 GLU A CA 1
ATOM 776 C C . GLU A 1 98 ? -9.797 1.807 -14.109 1 97.62 98 GLU A C 1
ATOM 778 O O . GLU A 1 98 ? -10.797 2.531 -14.117 1 97.62 98 GLU A O 1
ATOM 783 N N . GLU A 1 99 ? -9.133 1.485 -13.047 1 97.06 99 GLU A N 1
ATOM 784 C CA . GLU A 1 99 ? -9.539 1.985 -11.734 1 97.06 99 GLU A CA 1
ATOM 785 C C . GLU A 1 99 ? -8.906 3.34 -11.445 1 97.06 99 GLU A C 1
ATOM 787 O O . GLU A 1 99 ? -9 3.846 -10.32 1 97.06 99 GLU A O 1
ATOM 792 N N . LYS A 1 100 ? -8.148 3.9 -12.367 1 95.94 100 LYS A N 1
ATOM 793 C CA . LYS A 1 100 ? -7.547 5.227 -12.289 1 95.94 100 LYS A CA 1
ATOM 794 C C . LYS A 1 100 ? -6.418 5.262 -11.266 1 95.94 100 LYS A C 1
ATOM 796 O O . LYS A 1 100 ? -6.207 6.277 -10.602 1 95.94 100 LYS A O 1
ATOM 801 N N . ILE A 1 101 ? -5.84 4.152 -11.102 1 98.38 101 ILE A N 1
ATOM 802 C CA . ILE A 1 101 ? -4.656 4.094 -10.242 1 98.38 101 ILE A CA 1
ATOM 803 C C . ILE A 1 101 ? -3.418 4.477 -11.055 1 98.38 101 ILE A C 1
ATOM 805 O O . ILE A 1 101 ? -3.238 4.016 -12.18 1 98.38 101 ILE A O 1
ATOM 809 N N . CYS A 1 102 ? -2.545 5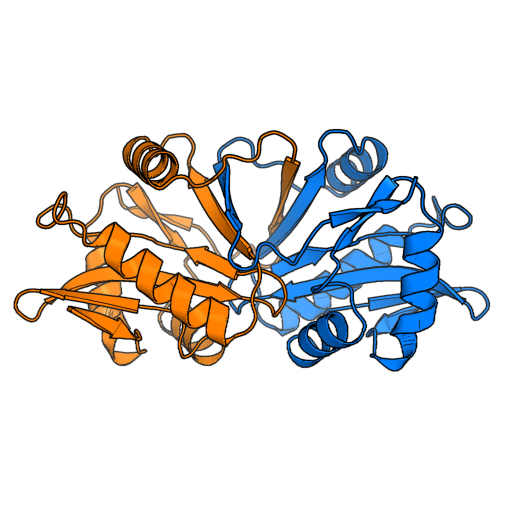.246 -10.391 1 98.25 102 CYS A N 1
ATOM 810 C CA . CYS A 1 102 ? -1.451 5.828 -11.164 1 98.25 102 CYS A CA 1
ATOM 811 C C . CYS A 1 102 ? -0.139 5.109 -10.875 1 98.25 102 CYS A C 1
ATOM 813 O O . CYS A 1 102 ? 0.834 5.262 -11.617 1 98.25 102 CYS A O 1
ATOM 815 N N . LYS A 1 103 ? -0.066 4.422 -9.852 1 98.06 103 LYS A N 1
ATOM 816 C CA . LYS A 1 103 ? 1.181 3.777 -9.445 1 98.06 103 LYS A CA 1
ATOM 817 C C . LYS A 1 103 ? 0.911 2.473 -8.703 1 98.06 103 LYS A C 1
ATOM 819 O O . LYS A 1 103 ? -0.073 2.363 -7.965 1 98.06 103 LYS A O 1
ATOM 824 N N . VAL A 1 104 ? 1.742 1.474 -8.922 1 98.75 104 VAL A N 1
ATOM 825 C CA . VAL A 1 104 ? 1.68 0.198 -8.219 1 98.75 104 VAL A CA 1
ATOM 826 C C . VAL A 1 104 ? 3.059 -0.157 -7.664 1 98.75 104 VAL A C 1
ATOM 828 O O . VAL A 1 104 ? 4.078 0.144 -8.289 1 98.75 104 VAL A O 1
ATOM 831 N N . ALA A 1 105 ? 3.018 -0.735 -6.461 1 98.19 105 ALA A N 1
ATOM 832 C CA . ALA A 1 105 ? 4.273 -1.097 -5.805 1 98.19 105 ALA A CA 1
ATOM 833 C C . ALA A 1 105 ? 4.242 -2.545 -5.324 1 98.19 105 ALA A C 1
ATOM 835 O O . ALA A 1 105 ? 3.225 -3.229 -5.453 1 98.19 105 ALA A O 1
ATOM 836 N N . LEU A 1 106 ? 5.348 -3 -4.883 1 97.62 106 LEU A N 1
ATOM 837 C CA . LEU A 1 106 ? 5.477 -4.262 -4.164 1 97.62 106 LEU A CA 1
ATOM 838 C C . LEU A 1 106 ? 6.738 -4.273 -3.307 1 97.62 106 LEU A C 1
ATOM 840 O O . LEU A 1 106 ? 7.641 -3.461 -3.514 1 97.62 106 LEU A O 1
ATOM 844 N N . ASN A 1 107 ? 6.652 -5.156 -2.338 1 95.25 107 ASN A N 1
ATOM 845 C CA . ASN A 1 107 ? 7.812 -5.465 -1.507 1 95.25 107 ASN A CA 1
ATOM 846 C C . ASN A 1 107 ? 8.297 -6.891 -1.737 1 95.25 107 ASN A C 1
ATOM 848 O O . ASN A 1 107 ? 7.5 -7.828 -1.77 1 95.25 107 ASN A O 1
ATOM 852 N N . ALA A 1 108 ? 9.516 -7.039 -1.962 1 94.94 108 ALA A N 1
ATOM 853 C CA . ALA A 1 108 ? 10.156 -8.344 -2.109 1 94.94 108 ALA A CA 1
ATOM 854 C C . ALA A 1 108 ? 11.289 -8.523 -1.102 1 94.94 108 ALA A C 1
ATOM 856 O O . ALA A 1 108 ? 12.086 -7.605 -0.888 1 94.94 108 ALA A O 1
ATOM 857 N N . PHE A 1 109 ? 11.32 -9.664 -0.491 1 93.12 109 PHE A N 1
ATOM 858 C CA . PHE A 1 109 ? 12.445 -9.922 0.404 1 93.12 109 PHE A CA 1
ATOM 859 C C . PHE A 1 109 ? 13.766 -9.766 -0.331 1 93.12 109 PHE A C 1
ATOM 861 O O . PHE A 1 109 ? 13.906 -10.195 -1.476 1 93.12 109 PHE A O 1
ATOM 868 N N . VAL A 1 110 ? 14.703 -9.219 0.403 1 94.12 110 VAL A N 1
ATOM 869 C CA . VAL A 1 110 ? 16.016 -9 -0.203 1 94.12 110 VAL A CA 1
ATOM 870 C C . VAL A 1 110 ? 16.641 -10.344 -0.584 1 94.12 110 VAL A C 1
ATOM 872 O O . VAL A 1 110 ? 17.344 -10.438 -1.584 1 94.12 110 VAL A O 1
ATOM 875 N N . THR A 1 111 ? 16.266 -11.383 0.07 1 92.56 111 THR A N 1
ATOM 876 C CA . THR A 1 111 ? 16.844 -12.711 -0.126 1 92.56 111 THR A CA 1
ATOM 877 C C . THR A 1 111 ? 16.172 -13.43 -1.289 1 92.56 111 THR A C 1
ATOM 879 O O . THR A 1 111 ? 16.641 -14.469 -1.747 1 92.56 111 THR A O 1
ATOM 882 N N . ASN A 1 112 ? 15.078 -12.922 -1.714 1 92.44 112 ASN A N 1
ATOM 883 C CA . ASN A 1 112 ? 14.375 -13.516 -2.85 1 92.44 112 ASN A CA 1
ATOM 884 C C . ASN A 1 112 ? 15.047 -13.156 -4.172 1 92.44 112 ASN A C 1
ATOM 886 O O . ASN A 1 112 ? 14.516 -12.367 -4.949 1 92.44 112 ASN A O 1
ATOM 890 N N . GLU A 1 113 ? 16.078 -13.805 -4.48 1 94.19 113 GLU A N 1
ATOM 891 C CA . GLU A 1 113 ? 16.922 -13.461 -5.629 1 94.19 113 GLU A CA 1
ATOM 892 C C . GLU A 1 113 ? 16.141 -13.578 -6.934 1 94.19 113 GLU A C 1
ATOM 894 O O . GLU A 1 113 ? 16.219 -12.703 -7.797 1 94.19 113 GLU A O 1
ATOM 899 N N . ALA A 1 114 ? 15.438 -14.633 -7.055 1 91.75 114 ALA A N 1
ATOM 900 C CA . ALA A 1 114 ? 14.672 -14.859 -8.273 1 91.75 114 ALA A CA 1
ATOM 901 C C . ALA A 1 114 ? 13.633 -13.766 -8.492 1 91.75 114 ALA A C 1
ATOM 903 O O . ALA A 1 114 ? 13.5 -13.234 -9.602 1 91.75 114 ALA A O 1
ATOM 904 N N . GLY A 1 115 ? 12.867 -13.445 -7.438 1 94.06 115 GLY A N 1
ATOM 905 C CA . GLY A 1 115 ? 11.875 -12.375 -7.527 1 94.06 115 GLY A CA 1
ATOM 906 C C . GLY A 1 115 ? 12.484 -11.031 -7.867 1 94.06 115 GLY A C 1
ATOM 907 O O . GLY A 1 115 ? 11.961 -10.312 -8.719 1 94.06 115 GLY A O 1
ATOM 908 N N . ASN A 1 116 ? 13.594 -10.734 -7.242 1 96.88 116 ASN A N 1
ATOM 909 C CA . ASN A 1 116 ? 14.266 -9.461 -7.484 1 96.88 116 ASN A CA 1
ATOM 910 C C . ASN A 1 116 ? 14.766 -9.359 -8.922 1 96.88 116 ASN A C 1
ATOM 912 O O . ASN A 1 116 ? 14.648 -8.305 -9.555 1 96.88 116 ASN A O 1
ATOM 916 N N . ALA A 1 117 ? 15.328 -10.383 -9.414 1 95.69 117 ALA A N 1
ATOM 917 C CA . ALA A 1 117 ? 15.766 -10.406 -10.805 1 95.69 117 ALA A CA 1
ATOM 918 C C . ALA A 1 117 ? 14.586 -10.227 -11.758 1 95.69 117 ALA A C 1
ATOM 920 O O . ALA A 1 117 ? 14.695 -9.516 -12.766 1 95.69 117 ALA A O 1
ATOM 921 N N . PHE A 1 118 ? 13.555 -10.844 -11.469 1 96.06 118 PHE A N 1
ATOM 922 C CA . PHE A 1 118 ? 12.336 -10.766 -12.266 1 96.06 118 PHE A CA 1
ATOM 923 C C . PHE A 1 118 ? 11.852 -9.328 -12.383 1 96.06 118 PHE A C 1
ATOM 925 O O . PHE A 1 118 ? 11.617 -8.828 -13.484 1 96.06 118 PHE A O 1
ATOM 932 N N . TRP A 1 119 ? 11.648 -8.617 -11.297 1 97.56 119 TRP A N 1
ATOM 933 C CA . TRP A 1 119 ? 11.125 -7.258 -11.266 1 97.56 119 TRP A CA 1
ATOM 934 C C . TRP A 1 119 ? 12.094 -6.289 -11.945 1 97.56 119 TRP A C 1
ATOM 936 O O . TRP A 1 119 ? 11.664 -5.375 -12.648 1 97.56 119 TRP A O 1
ATOM 946 N N . SER A 1 120 ? 13.398 -6.5 -11.688 1 96.44 120 SER A N 1
ATOM 947 C CA . SER A 1 120 ? 14.406 -5.68 -12.359 1 96.44 120 SER A CA 1
ATOM 948 C C . SER A 1 120 ? 14.32 -5.84 -13.875 1 96.44 120 SER A C 1
ATOM 950 O O . SER A 1 120 ? 14.336 -4.852 -14.609 1 96.44 120 SER A O 1
ATOM 952 N N . LYS A 1 121 ? 14.203 -7.012 -14.289 1 95.62 121 LYS A N 1
ATOM 953 C CA . LYS A 1 121 ? 14.109 -7.305 -15.711 1 95.62 121 LYS A CA 1
ATOM 954 C C . LYS A 1 121 ? 12.852 -6.688 -16.328 1 95.62 121 LYS A C 1
ATOM 956 O O . LYS A 1 121 ? 12.867 -6.242 -17.469 1 95.62 121 LYS A O 1
ATOM 961 N N . MET A 1 122 ? 11.797 -6.691 -15.555 1 96.25 122 MET A N 1
ATOM 962 C CA . MET A 1 122 ? 10.523 -6.141 -16.016 1 96.25 122 MET A CA 1
ATOM 963 C C . MET A 1 122 ? 10.57 -4.613 -16.047 1 96.25 122 MET A C 1
ATOM 965 O O . MET A 1 122 ? 9.633 -3.971 -16.516 1 96.25 122 MET A O 1
ATOM 969 N N . GLY A 1 123 ? 11.594 -4.047 -15.445 1 96.88 123 GLY A N 1
ATOM 970 C CA . GLY A 1 123 ? 11.758 -2.604 -15.516 1 96.88 123 GLY A CA 1
ATOM 971 C C . GLY A 1 123 ? 11.141 -1.876 -14.336 1 96.88 123 GLY A C 1
ATOM 972 O O . GLY A 1 123 ? 10.922 -0.664 -14.398 1 96.88 123 GLY A O 1
ATOM 973 N N . TRP A 1 124 ? 10.789 -2.648 -13.352 1 98.12 124 TRP A N 1
ATOM 974 C CA . TRP A 1 124 ? 10.328 -1.989 -12.133 1 98.12 124 TRP A CA 1
ATOM 975 C C . TRP A 1 124 ? 11.484 -1.289 -11.43 1 98.12 124 TRP A C 1
ATOM 977 O O . TRP A 1 124 ? 12.625 -1.754 -11.477 1 98.12 124 TRP A O 1
ATOM 987 N N . ILE A 1 125 ? 11.141 -0.199 -10.758 1 97.06 125 ILE A N 1
ATOM 988 C CA . ILE A 1 125 ? 12.18 0.662 -10.203 1 97.06 125 ILE A CA 1
ATOM 989 C C . ILE A 1 125 ? 12.367 0.351 -8.719 1 97.06 125 ILE A C 1
ATOM 991 O O . ILE A 1 125 ? 11.414 0.442 -7.934 1 97.06 125 ILE A O 1
ATOM 995 N N . LEU A 1 126 ? 13.562 0.006 -8.391 1 96.94 126 LEU A N 1
ATOM 996 C CA . LEU A 1 126 ? 13.93 -0.117 -6.984 1 96.94 126 LEU A CA 1
ATOM 997 C C . LEU A 1 126 ? 14.047 1.256 -6.332 1 96.94 126 LEU A C 1
ATOM 999 O O . LEU A 1 126 ? 14.82 2.102 -6.797 1 96.94 126 LEU A O 1
ATOM 1003 N N . ARG A 1 127 ? 13.32 1.432 -5.234 1 95.75 127 ARG A N 1
ATOM 1004 C CA . ARG A 1 127 ? 13.32 2.734 -4.578 1 95.75 127 ARG A CA 1
ATOM 1005 C C . ARG A 1 127 ? 14.281 2.756 -3.398 1 95.75 127 ARG A C 1
ATOM 1007 O O . ARG A 1 127 ? 13.906 2.416 -2.275 1 95.75 127 ARG A O 1
ATOM 1014 N N . SER A 1 128 ? 15.43 3.289 -3.707 1 93.38 128 SER A N 1
ATOM 1015 C CA . SER A 1 128 ? 16.453 3.379 -2.662 1 93.38 128 SER A CA 1
ATOM 1016 C C . SER A 1 128 ? 16.391 4.73 -1.96 1 93.38 128 SER A C 1
ATOM 1018 O O . SER A 1 128 ? 17.109 4.949 -0.971 1 93.38 128 SER A O 1
ATOM 1020 N N . ASP A 1 129 ? 15.555 5.613 -2.363 1 93.44 129 ASP A N 1
ATOM 1021 C CA . ASP A 1 129 ? 15.461 6.965 -1.816 1 93.44 129 ASP A CA 1
ATOM 1022 C C . ASP A 1 129 ? 14.398 7.047 -0.728 1 93.44 129 ASP A C 1
ATOM 1024 O O . ASP A 1 129 ? 14.156 8.117 -0.165 1 93.44 129 ASP A O 1
ATOM 1028 N N . MET A 1 130 ? 13.828 5.934 -0.449 1 94.5 130 MET A N 1
ATOM 1029 C CA . MET A 1 130 ? 12.75 5.918 0.536 1 94.5 130 MET A CA 1
ATOM 1030 C C . MET A 1 130 ? 13.031 4.91 1.642 1 94.5 130 MET A C 1
ATOM 1032 O O . MET A 1 130 ? 13.555 3.824 1.377 1 94.5 130 MET A O 1
ATOM 1036 N N . ASN A 1 131 ? 12.734 5.309 2.807 1 95.5 131 ASN A N 1
ATOM 1037 C CA . ASN A 1 131 ? 12.648 4.383 3.932 1 95.5 131 ASN A CA 1
ATOM 1038 C C . ASN A 1 131 ? 11.25 3.775 4.047 1 95.5 131 ASN A C 1
ATOM 1040 O O . ASN A 1 131 ? 10.25 4.496 4.008 1 95.5 131 ASN A O 1
ATOM 1044 N N . TYR A 1 132 ? 11.195 2.48 4.152 1 96.56 132 TYR A N 1
ATOM 1045 C CA . TYR A 1 132 ? 9.938 1.773 4.344 1 96.56 132 TYR A CA 1
ATOM 1046 C C . TYR A 1 132 ? 9.727 1.43 5.812 1 96.56 132 TYR A C 1
ATOM 1048 O O . TYR A 1 132 ? 10.477 0.642 6.391 1 96.56 132 TYR A O 1
ATOM 1056 N N . TYR A 1 133 ? 8.719 2.008 6.445 1 97.62 133 TYR A N 1
ATOM 1057 C CA . TYR A 1 133 ? 8.344 1.727 7.828 1 97.62 133 TYR A CA 1
ATOM 1058 C C . TYR A 1 133 ? 7.027 0.954 7.891 1 97.62 133 TYR A C 1
ATOM 1060 O O . TYR A 1 133 ? 6.125 1.186 7.082 1 97.62 133 TYR A O 1
ATOM 1068 N N . ASP A 1 134 ? 6.949 0.068 8.836 1 97.44 134 ASP A N 1
ATOM 1069 C CA . ASP A 1 134 ? 5.637 -0.518 9.078 1 97.44 134 ASP A CA 1
ATOM 1070 C C . ASP A 1 134 ? 5.359 -0.648 10.578 1 97.44 134 ASP A C 1
ATOM 1072 O O . ASP A 1 134 ? 6.223 -0.341 11.398 1 97.44 134 ASP A O 1
ATOM 1076 N N . HIS A 1 135 ? 4.133 -0.795 10.891 1 97.94 135 HIS A N 1
ATOM 1077 C CA . HIS A 1 135 ? 3.615 -0.955 12.242 1 97.94 135 HIS A CA 1
ATOM 1078 C C . HIS A 1 135 ? 2.545 -2.039 12.297 1 97.94 135 HIS A C 1
ATOM 1080 O O . HIS A 1 135 ? 1.607 -2.033 11.492 1 97.94 135 HIS A O 1
ATOM 1086 N N . VAL A 1 136 ? 2.727 -2.959 13.305 1 97.56 136 VAL A N 1
ATOM 1087 C CA . VAL A 1 136 ? 1.78 -4.059 13.477 1 97.56 136 VAL A CA 1
ATOM 1088 C C . VAL A 1 136 ? 0.574 -3.576 14.281 1 97.56 136 VAL A C 1
ATOM 1090 O O . VAL A 1 136 ? 0.729 -3.016 15.367 1 97.56 136 VAL A O 1
ATOM 1093 N N . ILE A 1 137 ? -0.573 -3.779 13.773 1 97.81 137 ILE A N 1
ATOM 1094 C CA . ILE A 1 137 ? -1.811 -3.42 14.453 1 97.81 137 ILE A CA 1
ATOM 1095 C C . ILE A 1 137 ? -2.371 -4.637 15.188 1 97.81 137 ILE A C 1
ATOM 1097 O O . ILE A 1 137 ? -2.746 -4.551 16.359 1 97.81 137 ILE A O 1
ATOM 1101 N N . ASP A 1 138 ? -2.459 -5.734 14.492 1 97.31 138 ASP A N 1
ATOM 1102 C CA . ASP A 1 138 ? -2.906 -6.996 15.07 1 97.31 138 ASP A CA 1
ATOM 1103 C C . ASP A 1 138 ? -1.758 -8 15.164 1 97.31 138 ASP A C 1
ATOM 1105 O O . ASP A 1 138 ? -1.401 -8.633 14.172 1 97.31 138 ASP A O 1
ATOM 1109 N N . PRO A 1 139 ? -1.205 -8.234 16.328 1 95.62 139 PRO A N 1
ATOM 1110 C CA . PRO A 1 139 ? -0.043 -9.117 16.484 1 95.62 139 PRO A CA 1
ATOM 1111 C C . PRO A 1 139 ? -0.375 -10.586 16.234 1 95.62 139 PRO A C 1
ATOM 1113 O O . PRO A 1 139 ? 0.53 -11.414 16.125 1 95.62 139 PRO A O 1
ATOM 1116 N N . ASP A 1 140 ? -1.628 -10.875 16.109 1 96.19 140 ASP A N 1
ATOM 1117 C CA . ASP A 1 140 ? -2.029 -12.258 15.875 1 96.19 140 ASP A CA 1
ATOM 1118 C C . ASP A 1 140 ? -1.851 -12.641 14.406 1 96.19 140 ASP A C 1
ATOM 1120 O O . ASP A 1 140 ? -1.889 -13.82 14.062 1 96.19 140 ASP A O 1
ATOM 1124 N N . ASN A 1 141 ? -1.763 -11.633 13.594 1 97.19 141 ASN A N 1
ATOM 1125 C CA . ASN A 1 141 ? -1.432 -11.914 12.203 1 97.19 141 ASN A CA 1
ATOM 1126 C C . ASN A 1 141 ? 0.046 -12.258 12.039 1 97.19 141 ASN A C 1
ATOM 1128 O O . ASN A 1 141 ? 0.857 -11.383 11.711 1 97.19 141 ASN A O 1
ATOM 1132 N N . VAL A 1 142 ? 0.357 -13.469 12.109 1 95.56 142 VAL A N 1
ATOM 1133 C CA . VAL A 1 142 ? 1.751 -13.898 12.086 1 95.56 142 VAL A CA 1
ATOM 1134 C C . VAL A 1 142 ? 2.094 -14.484 10.719 1 95.56 142 VAL A C 1
ATOM 1136 O O . VAL A 1 142 ? 1.228 -15.047 10.047 1 95.56 142 VAL A O 1
ATOM 1139 N N . THR A 1 143 ? 3.273 -14.359 10.328 1 93.56 143 THR A N 1
ATOM 1140 C CA . THR A 1 143 ? 3.758 -14.93 9.078 1 93.56 143 THR A CA 1
ATOM 1141 C C . THR A 1 143 ? 4.359 -16.312 9.312 1 93.56 143 THR A C 1
ATOM 1143 O O . THR A 1 143 ? 5.238 -16.469 10.164 1 93.56 143 THR A O 1
ATOM 1146 N N . ILE A 1 144 ? 3.859 -17.25 8.586 1 92.44 144 ILE A N 1
ATOM 1147 C CA . ILE A 1 144 ? 4.398 -18.609 8.617 1 92.44 144 ILE A CA 1
ATOM 1148 C C . ILE A 1 144 ? 5.031 -18.938 7.266 1 92.44 144 ILE A C 1
ATOM 1150 O O . ILE A 1 144 ? 4.371 -18.844 6.227 1 92.44 144 ILE A O 1
ATOM 1154 N N . PHE A 1 145 ? 6.266 -19.359 7.328 1 91.75 145 PHE A N 1
ATOM 1155 C CA . PHE A 1 145 ? 6.961 -19.672 6.086 1 91.75 145 PHE A CA 1
ATOM 1156 C C . PHE A 1 145 ? 6.891 -21.156 5.777 1 91.75 145 PHE A C 1
ATOM 1158 O O . PHE A 1 145 ? 7.039 -22 6.676 1 91.75 145 PHE A O 1
ATOM 1165 N N . ASN A 1 146 ? 6.605 -21.359 4.57 1 87.19 146 ASN A N 1
ATOM 1166 C CA . ASN A 1 146 ? 6.66 -22.734 4.105 1 87.19 146 ASN A CA 1
ATOM 1167 C C . ASN A 1 146 ? 8.094 -23.25 4.012 1 87.19 146 ASN A C 1
ATOM 1169 O O . ASN A 1 146 ? 8.883 -22.75 3.203 1 87.19 146 ASN A O 1
ATOM 1173 N N . ILE A 1 147 ? 8.438 -24.172 4.926 1 82.19 147 ILE A N 1
ATOM 1174 C CA . ILE A 1 147 ? 9.797 -24.703 4.957 1 82.19 147 ILE A CA 1
ATOM 1175 C C . ILE A 1 147 ? 9.867 -26.016 4.195 1 82.19 147 ILE A C 1
ATOM 1177 O O . ILE A 1 147 ? 8.938 -26.828 4.246 1 82.19 147 ILE A O 1
ATOM 1181 N N . MET B 1 1 ? -8.188 19.172 18.109 1 95 1 MET B N 1
ATOM 1182 C CA . MET B 1 1 ? -9.008 17.969 18.109 1 95 1 MET B CA 1
ATOM 1183 C C . MET B 1 1 ? -8.852 17.188 16.812 1 95 1 MET B C 1
ATOM 1185 O O . MET B 1 1 ? -8.82 17.781 15.734 1 95 1 MET B O 1
ATOM 1189 N N . VAL B 1 2 ? -8.75 15.875 16.938 1 98.56 2 VAL B N 1
ATOM 1190 C CA . VAL B 1 2 ? -8.625 15.023 15.766 1 98.56 2 VAL B CA 1
ATOM 1191 C C . VAL B 1 2 ? -10 14.539 15.328 1 98.56 2 VAL B C 1
ATOM 1193 O O . VAL B 1 2 ? -10.812 14.125 16.156 1 98.56 2 VAL B O 1
ATOM 1196 N N . ARG B 1 3 ? -10.273 14.586 14.031 1 98.69 3 ARG B N 1
ATOM 1197 C CA . ARG B 1 3 ? -11.531 14.086 13.484 1 98.69 3 ARG B CA 1
ATOM 1198 C C . ARG B 1 3 ? -11.336 13.539 12.078 1 98.69 3 ARG B C 1
ATOM 1200 O O . ARG B 1 3 ? -10.289 13.75 11.461 1 98.69 3 ARG B O 1
ATOM 1207 N N . VAL B 1 4 ? -12.383 12.875 11.617 1 98.88 4 VAL B N 1
ATOM 1208 C CA . VAL B 1 4 ? -12.352 12.297 10.273 1 98.88 4 VAL B CA 1
ATOM 1209 C C . VAL B 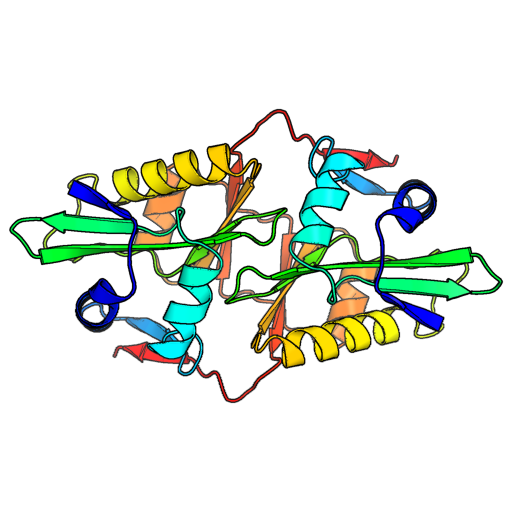1 4 ? -12.258 13.414 9.234 1 98.88 4 VAL B C 1
ATOM 1211 O O . VAL B 1 4 ? -12.938 14.438 9.352 1 98.88 4 VAL B O 1
ATOM 1214 N N . MET B 1 5 ? -11.398 13.273 8.273 1 98.88 5 MET B N 1
ATOM 1215 C CA . MET B 1 5 ? -11.281 14.188 7.148 1 98.88 5 MET B CA 1
ATOM 1216 C C . MET B 1 5 ? -12.43 14 6.164 1 98.88 5 MET B C 1
ATOM 1218 O O . MET B 1 5 ? -12.812 12.867 5.863 1 98.88 5 MET B O 1
ATOM 1222 N N . THR B 1 6 ? -12.992 15.055 5.73 1 98.62 6 THR B N 1
ATOM 1223 C CA . THR B 1 6 ? -13.992 15.016 4.668 1 98.62 6 THR B CA 1
ATOM 1224 C C . THR B 1 6 ? -13.539 15.852 3.473 1 98.62 6 THR B C 1
ATOM 1226 O O . THR B 1 6 ? -12.539 16.578 3.553 1 98.62 6 THR B O 1
ATOM 1229 N N . ILE B 1 7 ? -14.336 15.75 2.379 1 98.75 7 ILE B N 1
ATOM 1230 C CA . ILE B 1 7 ? -13.914 16.438 1.16 1 98.75 7 ILE B CA 1
ATOM 1231 C C . ILE B 1 7 ? -14.07 17.938 1.339 1 98.75 7 ILE B C 1
ATOM 1233 O O . ILE B 1 7 ? -13.406 18.734 0.659 1 98.75 7 ILE B O 1
ATOM 1237 N N . GLU B 1 8 ? -14.844 18.359 2.258 1 98.56 8 GLU B N 1
ATOM 1238 C CA . GLU B 1 8 ? -15.016 19.781 2.549 1 98.56 8 GLU B CA 1
ATOM 1239 C C . GLU B 1 8 ? -13.742 20.375 3.146 1 98.56 8 GLU B C 1
ATOM 1241 O O . GLU B 1 8 ? -13.562 21.594 3.146 1 98.56 8 GLU B O 1
ATOM 1246 N N . ASP B 1 9 ? -12.875 19.547 3.637 1 98.75 9 ASP B N 1
ATOM 1247 C CA . ASP B 1 9 ? -11.625 20 4.254 1 98.75 9 ASP B CA 1
ATOM 1248 C C . ASP B 1 9 ? -10.547 20.234 3.199 1 98.75 9 ASP B C 1
ATOM 1250 O O . ASP B 1 9 ? -9.477 20.766 3.506 1 98.75 9 ASP B O 1
ATOM 1254 N N . TYR B 1 10 ? -10.789 19.875 1.981 1 98.81 10 TYR B N 1
ATOM 1255 C CA . TYR B 1 10 ? -9.75 19.766 0.967 1 98.81 10 TYR B CA 1
ATOM 1256 C C . TYR B 1 10 ? -8.969 21.078 0.836 1 98.81 10 TYR B C 1
ATOM 1258 O O . TYR B 1 10 ? -7.738 21.078 0.894 1 98.81 10 TYR B O 1
ATOM 1266 N N . ASP B 1 11 ? -9.617 22.156 0.693 1 98.75 11 ASP B N 1
ATOM 1267 C CA . ASP B 1 11 ? -8.93 23.422 0.427 1 98.75 11 ASP B CA 1
ATOM 1268 C C . ASP B 1 11 ? -7.992 23.781 1.575 1 98.75 11 ASP B C 1
ATOM 1270 O O . ASP B 1 11 ? -6.867 24.234 1.346 1 98.75 11 ASP B O 1
ATOM 1274 N N . GLU B 1 12 ? -8.406 23.594 2.742 1 98.69 12 GLU B N 1
ATOM 1275 C CA . GLU B 1 12 ? -7.59 23.922 3.906 1 98.69 12 GLU B CA 1
ATOM 1276 C C . GLU B 1 12 ? -6.422 22.953 4.055 1 98.69 12 GLU B C 1
ATOM 1278 O O . GLU B 1 12 ? -5.316 23.344 4.422 1 98.69 12 GLU B O 1
ATOM 1283 N N . VAL B 1 13 ? -6.633 21.719 3.805 1 98.69 13 VAL B N 1
ATOM 1284 C CA . VAL B 1 13 ? -5.582 20.703 3.863 1 98.69 13 VAL B CA 1
ATOM 1285 C C . VAL B 1 13 ? -4.539 20.984 2.785 1 98.69 13 VAL B C 1
ATOM 1287 O O . VAL B 1 13 ? -3.334 20.906 3.045 1 98.69 13 VAL B O 1
ATOM 1290 N N . TYR B 1 14 ? -5.102 21.312 1.626 1 98.25 14 TYR B N 1
ATOM 1291 C CA . TYR B 1 14 ? -4.195 21.641 0.53 1 98.25 14 TYR B CA 1
ATOM 1292 C C . TYR B 1 14 ? -3.332 22.844 0.882 1 98.25 14 TYR B C 1
ATOM 1294 O O . TYR B 1 14 ? -2.127 22.844 0.617 1 98.25 14 TYR B O 1
ATOM 1302 N N . ALA B 1 15 ? -3.906 23.828 1.438 1 97.56 15 ALA B N 1
ATOM 1303 C CA . ALA B 1 15 ? -3.158 25 1.873 1 97.56 15 ALA B CA 1
ATOM 1304 C C . ALA B 1 15 ? -2.096 24.625 2.902 1 97.56 15 ALA B C 1
ATOM 1306 O O . ALA B 1 15 ? -0.985 25.156 2.883 1 97.56 15 ALA B O 1
ATOM 1307 N N . LEU B 1 16 ? -2.428 23.766 3.809 1 97.69 16 LEU B N 1
ATOM 1308 C CA . LEU B 1 16 ? -1.474 23.266 4.793 1 97.69 16 LEU B CA 1
ATOM 1309 C C . LEU B 1 16 ? -0.297 22.578 4.109 1 97.69 16 LEU B C 1
ATOM 1311 O O . LEU B 1 16 ? 0.861 22.875 4.41 1 97.69 16 LEU B O 1
ATOM 1315 N N . TRP B 1 17 ? -0.621 21.656 3.146 1 97.19 17 TRP B N 1
ATOM 1316 C CA . TRP B 1 17 ? 0.436 20.984 2.398 1 97.19 17 TRP B CA 1
ATOM 1317 C C . TRP B 1 17 ? 1.361 21.984 1.731 1 97.19 17 TRP B C 1
ATOM 1319 O O . TRP B 1 17 ? 2.586 21.875 1.827 1 97.19 17 TRP B O 1
ATOM 1329 N N . MET B 1 18 ? 0.791 23 1.177 1 95.38 18 MET B N 1
ATOM 1330 C CA . MET B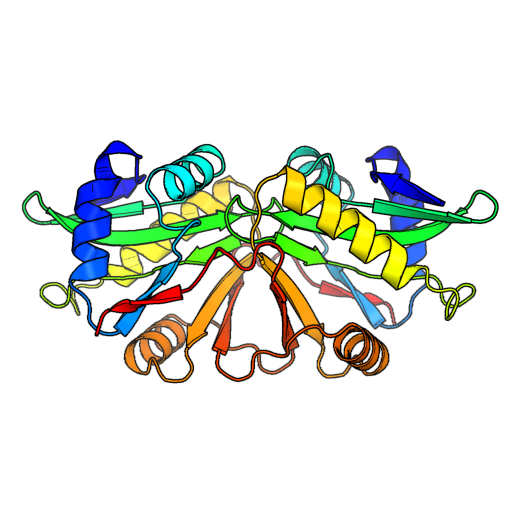 1 18 ? 1.541 23.969 0.397 1 95.38 18 MET B CA 1
ATOM 1331 C C . MET B 1 18 ? 2.361 24.875 1.309 1 95.38 18 MET B C 1
ATOM 1333 O O . MET B 1 18 ? 3.299 25.547 0.856 1 95.38 18 MET B O 1
ATOM 1337 N N . SER B 1 19 ? 2.033 24.891 2.502 1 94 19 SER B N 1
ATOM 1338 C CA . SER B 1 19 ? 2.742 25.75 3.447 1 94 19 SER B CA 1
ATOM 1339 C C . SER B 1 19 ? 4.016 25.078 3.955 1 94 19 SER B C 1
ATOM 1341 O O . SER B 1 19 ? 4.855 25.734 4.578 1 94 19 SER B O 1
ATOM 1343 N N . ILE B 1 20 ? 4.152 23.859 3.715 1 93.06 20 ILE B N 1
ATOM 1344 C CA . ILE B 1 20 ? 5.289 23.094 4.223 1 93.06 20 ILE B CA 1
ATOM 1345 C C . ILE B 1 20 ? 6.336 22.938 3.121 1 93.06 20 ILE B C 1
ATOM 1347 O O . ILE B 1 20 ? 6.051 22.359 2.062 1 93.06 20 ILE B O 1
ATOM 1351 N N . LYS B 1 21 ? 7.504 23.391 3.369 1 91 21 LYS B N 1
ATOM 1352 C CA . LYS B 1 21 ? 8.594 23.297 2.404 1 91 21 LYS B CA 1
ATOM 1353 C C . LYS B 1 21 ? 9 21.859 2.152 1 91 21 LYS B C 1
ATOM 1355 O O . LYS B 1 21 ? 9.102 21.062 3.092 1 91 21 LYS B O 1
ATOM 1360 N N . GLY B 1 22 ? 9.188 21.516 0.826 1 90.12 22 GLY B N 1
ATOM 1361 C CA . GLY B 1 22 ? 9.648 20.188 0.45 1 90.12 22 GLY B CA 1
ATOM 1362 C C . GLY B 1 22 ? 8.523 19.172 0.3 1 90.12 22 GLY B C 1
ATOM 1363 O O . GLY B 1 22 ? 8.758 18.031 -0.077 1 90.12 22 GLY B O 1
ATOM 1364 N N . PHE B 1 23 ? 7.367 19.625 0.606 1 92.38 23 PHE B N 1
ATOM 1365 C CA . PHE B 1 23 ? 6.215 18.734 0.486 1 92.38 23 PHE B CA 1
ATOM 1366 C C . PHE B 1 23 ? 5.941 18.391 -0.975 1 92.38 23 PHE B C 1
ATOM 1368 O O . PHE B 1 23 ? 5.859 19.281 -1.82 1 92.38 23 PHE B O 1
ATOM 1375 N N . GLY B 1 24 ? 5.879 17.078 -1.315 1 93.44 24 GLY B N 1
ATOM 1376 C CA . GLY B 1 24 ? 5.609 16.625 -2.672 1 93.44 24 GLY B CA 1
ATOM 1377 C C . GLY B 1 24 ? 4.129 16.422 -2.947 1 93.44 24 GLY B C 1
ATOM 1378 O O . GLY B 1 24 ? 3.459 15.664 -2.24 1 93.44 24 GLY B O 1
ATOM 1379 N N . ILE B 1 25 ? 3.635 17.109 -3.943 1 96.12 25 ILE B N 1
ATOM 1380 C CA . ILE B 1 25 ? 2.234 17.031 -4.344 1 96.12 25 ILE B CA 1
ATOM 1381 C C . ILE B 1 25 ? 2.121 16.297 -5.68 1 96.12 25 ILE B C 1
ATOM 1383 O O . ILE B 1 25 ? 2.795 16.656 -6.648 1 96.12 25 ILE B O 1
ATOM 1387 N N . ARG B 1 26 ? 1.296 15.305 -5.727 1 96.88 26 ARG B N 1
ATOM 1388 C CA . ARG B 1 26 ? 1.049 14.57 -6.969 1 96.88 26 ARG B CA 1
ATOM 1389 C C . ARG B 1 26 ? -0.089 15.211 -7.758 1 96.88 26 ARG B C 1
ATOM 1391 O O . ARG B 1 26 ? -1.186 15.406 -7.23 1 96.88 26 ARG B O 1
ATOM 1398 N N . SER B 1 27 ? 0.122 15.461 -9.008 1 97.56 27 SER B N 1
ATOM 1399 C CA . SER B 1 27 ? -0.76 16.266 -9.844 1 97.56 27 SER B CA 1
ATOM 1400 C C . SER B 1 27 ? -2.148 15.641 -9.938 1 97.56 27 SER B C 1
ATOM 1402 O O . SER B 1 27 ? -3.152 16.359 -9.984 1 97.56 27 SER B O 1
ATOM 1404 N N . ILE B 1 28 ? -2.225 14.312 -9.938 1 97.88 28 ILE B N 1
ATOM 1405 C CA . ILE B 1 28 ? -3.516 13.656 -10.102 1 97.88 28 ILE B CA 1
ATOM 1406 C C . ILE B 1 28 ? -4.023 13.18 -8.742 1 97.88 28 ILE B C 1
ATOM 1408 O O . ILE B 1 28 ? -5.102 13.578 -8.297 1 97.88 28 ILE B O 1
ATOM 1412 N N . ASP B 1 29 ? -3.232 12.484 -8.008 1 98.25 29 ASP B N 1
ATOM 1413 C CA . ASP B 1 29 ? -3.65 11.852 -6.758 1 98.25 29 ASP B CA 1
ATOM 1414 C C . ASP B 1 29 ? -4.035 12.898 -5.715 1 98.25 29 ASP B C 1
ATOM 1416 O O . ASP B 1 29 ? -4.902 12.656 -4.879 1 98.25 29 ASP B O 1
ATOM 1420 N N . ASP B 1 30 ? -3.334 14.047 -5.805 1 98.25 30 ASP B N 1
ATOM 1421 C CA . ASP B 1 30 ? -3.541 15.039 -4.758 1 98.25 30 ASP B CA 1
ATOM 1422 C C . ASP B 1 30 ? -4.453 16.172 -5.242 1 98.25 30 ASP B C 1
ATOM 1424 O O . ASP B 1 30 ? -4.637 17.172 -4.551 1 98.25 30 ASP B O 1
ATOM 1428 N N . SER B 1 31 ? -5.008 16.016 -6.461 1 98.12 31 SER B N 1
ATOM 1429 C CA . SER B 1 31 ? -6.082 16.906 -6.891 1 98.12 31 SER B CA 1
ATOM 1430 C C . SER B 1 31 ? -7.336 16.703 -6.047 1 98.12 31 SER B C 1
ATOM 1432 O O . SER B 1 31 ? -7.449 15.711 -5.32 1 98.12 31 SER B O 1
ATOM 1434 N N . LYS B 1 32 ? -8.227 17.688 -6.129 1 98.44 32 LYS B N 1
ATOM 1435 C CA . LYS B 1 32 ? -9.477 17.562 -5.383 1 98.44 32 LYS B CA 1
ATOM 1436 C C . LYS B 1 32 ? -10.211 16.281 -5.777 1 98.44 32 LYS B C 1
ATOM 1438 O O . LYS B 1 32 ? -10.703 15.547 -4.914 1 98.44 32 LYS B O 1
ATOM 1443 N N . GLU B 1 33 ? -10.242 15.977 -7.035 1 98 33 GLU B N 1
ATOM 1444 C CA . GLU B 1 33 ? -10.891 14.766 -7.516 1 98 33 GLU B CA 1
ATOM 1445 C C . GLU B 1 33 ? -10.188 13.516 -6.996 1 98 33 GLU B C 1
ATOM 1447 O O . GLU B 1 33 ? -10.836 12.547 -6.598 1 98 33 GLU B O 1
ATOM 1452 N N . GLY B 1 34 ? -8.844 13.508 -7.055 1 98.19 34 GLY B N 1
ATOM 1453 C CA . GLY B 1 34 ? -8.078 12.375 -6.555 1 98.19 34 GLY B CA 1
ATOM 1454 C C . GLY B 1 34 ? -8.312 12.102 -5.078 1 98.19 34 GLY B C 1
ATOM 1455 O O . GLY B 1 34 ? -8.5 10.953 -4.676 1 98.19 34 GLY B O 1
ATOM 1456 N N . ILE B 1 35 ? -8.359 13.172 -4.34 1 98.75 35 ILE B N 1
ATOM 1457 C CA . ILE B 1 35 ? -8.57 13.039 -2.902 1 98.75 35 ILE B CA 1
ATOM 1458 C C . ILE B 1 35 ? -10.008 12.594 -2.629 1 98.75 35 ILE B C 1
ATOM 1460 O O . ILE B 1 35 ? -10.25 11.805 -1.71 1 98.75 35 ILE B O 1
ATOM 1464 N N . GLU B 1 36 ? -10.906 13.086 -3.389 1 98.5 36 GLU B N 1
ATOM 1465 C CA . GLU B 1 36 ? -12.297 12.656 -3.215 1 98.5 36 GLU B CA 1
ATOM 1466 C C . GLU B 1 36 ? -12.438 11.156 -3.434 1 98.5 36 GLU B C 1
ATOM 1468 O O . GLU B 1 36 ? -13.109 10.469 -2.662 1 98.5 36 GLU B O 1
ATOM 1473 N N . ILE B 1 37 ? -11.859 10.641 -4.434 1 97.88 37 ILE B N 1
ATOM 1474 C CA . ILE B 1 37 ? -11.867 9.211 -4.711 1 97.88 37 ILE B CA 1
ATOM 1475 C C . ILE B 1 37 ? -11.258 8.453 -3.533 1 97.88 37 ILE B C 1
ATOM 1477 O O . ILE B 1 37 ? -11.828 7.461 -3.064 1 97.88 37 ILE B O 1
ATOM 1481 N N . PHE B 1 38 ? -10.172 8.977 -3.09 1 98.75 38 PHE B N 1
ATOM 1482 C CA . PHE B 1 38 ? -9.453 8.344 -1.99 1 98.75 38 PHE B CA 1
ATOM 1483 C C . PHE B 1 38 ? -10.312 8.312 -0.729 1 98.75 38 PHE B C 1
ATOM 1485 O O . PHE B 1 38 ? -10.391 7.285 -0.054 1 98.75 38 PHE B O 1
ATOM 1492 N N . LEU B 1 39 ? -10.969 9.43 -0.435 1 98.81 39 LEU B N 1
ATOM 1493 C CA . LEU B 1 39 ? -11.766 9.539 0.778 1 98.81 39 LEU B CA 1
ATOM 1494 C C . LEU B 1 39 ? -13.016 8.672 0.687 1 98.81 39 LEU B C 1
ATOM 1496 O O . LEU B 1 39 ? -13.453 8.102 1.688 1 98.81 39 LEU B O 1
ATOM 1500 N N . LYS B 1 40 ? -13.602 8.562 -0.468 1 98.25 40 LYS B N 1
ATOM 1501 C CA . LYS B 1 40 ? -14.773 7.711 -0.661 1 98.25 40 LYS B CA 1
ATOM 1502 C C . LYS B 1 40 ? -14.438 6.246 -0.405 1 98.25 40 LYS B C 1
ATOM 1504 O O . LYS B 1 40 ? -15.242 5.512 0.174 1 98.25 40 LYS B O 1
ATOM 1509 N N . ARG B 1 41 ? -13.297 5.883 -0.798 1 98.19 41 ARG B N 1
ATOM 1510 C CA . ARG B 1 41 ? -12.859 4.504 -0.593 1 98.19 41 ARG B CA 1
ATOM 1511 C C . ARG B 1 41 ? -12.461 4.266 0.859 1 98.19 41 ARG B C 1
ATOM 1513 O O . ARG B 1 41 ? -12.5 3.135 1.343 1 98.19 41 ARG B O 1
ATOM 1520 N N . ASN B 1 42 ? -12.039 5.344 1.531 1 98.75 42 ASN B N 1
ATOM 1521 C CA . ASN B 1 42 ? -11.57 5.285 2.91 1 98.75 42 ASN B CA 1
ATOM 1522 C C . ASN B 1 42 ? -12.289 6.293 3.797 1 98.75 42 ASN B C 1
ATOM 1524 O O . ASN B 1 42 ? -11.688 7.242 4.289 1 98.75 42 ASN B O 1
ATOM 1528 N N . PRO B 1 43 ? -13.461 6.066 4.148 1 98.62 43 PRO B N 1
ATOM 1529 C CA . PRO B 1 43 ? -14.305 7.102 4.742 1 98.62 43 PRO B CA 1
ATOM 1530 C C . PRO B 1 43 ? -14 7.344 6.219 1 98.62 43 PRO B C 1
ATOM 1532 O O . PRO B 1 43 ? -14.406 8.367 6.777 1 98.62 43 PRO B O 1
ATOM 1535 N N . THR B 1 44 ? -13.242 6.457 6.855 1 98.56 44 THR B N 1
ATOM 1536 C CA . THR B 1 44 ? -13.156 6.59 8.305 1 98.56 44 THR B CA 1
ATOM 1537 C C . THR B 1 44 ? -11.703 6.676 8.758 1 98.56 44 THR B C 1
ATOM 1539 O O . THR B 1 44 ? -11.422 6.926 9.93 1 98.56 44 THR B O 1
ATOM 1542 N N . THR B 1 45 ? -10.797 6.512 7.824 1 98.81 45 THR B N 1
ATOM 1543 C CA . THR B 1 45 ? -9.43 6.266 8.281 1 98.81 45 THR B CA 1
ATOM 1544 C C . THR B 1 45 ? -8.562 7.504 8.086 1 98.81 45 THR B C 1
ATOM 1546 O O . THR B 1 45 ? -7.461 7.59 8.633 1 98.81 45 THR B O 1
ATOM 1549 N N . CYS B 1 46 ? -8.969 8.477 7.332 1 98.94 46 CYS B N 1
ATOM 1550 C CA . CYS B 1 46 ? -8.242 9.727 7.145 1 98.94 46 CYS B CA 1
ATOM 1551 C C . CYS B 1 46 ? -8.633 10.75 8.203 1 98.94 46 CYS B C 1
ATOM 1553 O O . CYS B 1 46 ? -9.789 10.812 8.617 1 98.94 46 CYS B O 1
ATOM 1555 N N . CYS B 1 47 ? -7.641 11.602 8.578 1 98.94 47 CYS B N 1
ATOM 1556 C CA . CYS B 1 47 ? -8.016 12.523 9.641 1 98.94 47 CYS B CA 1
ATOM 1557 C C . CYS B 1 47 ? -7.332 13.875 9.477 1 98.94 47 CYS B C 1
ATOM 1559 O O . CYS B 1 47 ? -6.371 13.992 8.711 1 98.94 47 CYS B O 1
ATOM 1561 N N . VAL B 1 48 ? -7.887 14.836 10.164 1 98.88 48 VAL B N 1
ATOM 1562 C CA . VAL B 1 48 ? -7.297 16.156 10.344 1 98.88 48 VAL B CA 1
ATOM 1563 C C . VAL B 1 48 ? -7.293 16.516 11.82 1 98.88 48 VAL B C 1
ATOM 1565 O O . VAL B 1 48 ? -8.047 15.945 12.609 1 98.88 48 VAL B O 1
ATOM 1568 N N . ASP B 1 49 ? -6.371 17.328 12.164 1 98.88 49 ASP B N 1
ATOM 1569 C CA . ASP B 1 49 ? -6.367 17.953 13.484 1 98.88 49 ASP B CA 1
ATOM 1570 C C . ASP B 1 49 ? -6.746 19.438 13.383 1 98.88 49 ASP B C 1
ATOM 1572 O O . ASP B 1 49 ? -6.215 20.156 12.539 1 98.88 49 ASP B O 1
ATOM 1576 N N . VAL B 1 50 ? -7.719 19.844 14.25 1 98.5 50 VAL B N 1
ATOM 1577 C CA . VAL B 1 50 ? -8.203 21.219 14.242 1 98.5 50 VAL B CA 1
ATOM 1578 C C . VAL B 1 50 ? -7.836 21.906 15.555 1 98.5 50 VAL B C 1
ATOM 1580 O O . VAL B 1 50 ? -8.188 21.422 16.625 1 98.5 50 VAL B O 1
ATOM 1583 N N . GLU B 1 51 ? -7.027 22.953 15.422 1 97.19 51 GLU B N 1
ATOM 1584 C CA . GLU B 1 51 ? -6.676 23.828 16.531 1 97.19 51 GLU B CA 1
ATOM 1585 C C . GLU B 1 51 ? -7.055 25.281 16.219 1 97.19 51 GLU B C 1
ATOM 1587 O O . GLU B 1 51 ? -6.723 25.797 15.156 1 97.19 51 GLU B O 1
ATOM 1592 N N . ASP B 1 52 ? -7.762 25.922 17.188 1 92.75 52 ASP B N 1
ATOM 1593 C CA . ASP B 1 52 ? -8.148 27.328 17.031 1 92.75 52 ASP B CA 1
ATOM 1594 C C . ASP B 1 52 ? -8.883 27.562 15.719 1 92.75 52 ASP B C 1
ATOM 1596 O O . ASP B 1 52 ? -8.562 28.5 14.984 1 92.75 52 ASP B O 1
ATOM 1600 N N . GLY B 1 53 ? -9.711 26.578 15.266 1 94.75 53 GLY B N 1
ATOM 1601 C CA . GLY B 1 53 ? -10.57 26.688 14.102 1 94.75 53 GLY B CA 1
ATOM 1602 C C . GLY B 1 53 ? -9.844 26.453 12.797 1 94.75 53 GLY B C 1
ATOM 1603 O O . GLY B 1 53 ? -10.414 26.625 11.719 1 94.75 53 GLY B O 1
ATOM 1604 N N . LYS B 1 54 ? -8.617 26.031 12.93 1 96.69 54 LYS B N 1
ATOM 1605 C CA . LYS B 1 54 ? -7.832 25.797 11.719 1 96.69 54 LYS B CA 1
ATOM 1606 C C . LYS B 1 54 ? -7.297 24.375 11.672 1 96.69 54 LYS B C 1
ATOM 1608 O O . LYS B 1 54 ? -6.953 23.797 12.703 1 96.69 54 LYS B O 1
ATOM 1613 N N . ILE B 1 55 ? -7.227 23.875 10.461 1 98.44 55 ILE B N 1
ATOM 1614 C CA . ILE B 1 55 ? -6.578 22.594 10.281 1 98.44 55 ILE B CA 1
ATOM 1615 C C . ILE B 1 55 ? -5.062 22.75 10.375 1 98.44 55 ILE B C 1
ATOM 1617 O O . ILE B 1 55 ? -4.461 23.484 9.586 1 98.44 55 ILE B O 1
ATOM 1621 N N . VAL B 1 56 ? -4.48 22.062 11.375 1 98.5 56 VAL B N 1
ATOM 1622 C CA . VAL B 1 56 ? -3.053 22.25 11.609 1 98.5 56 VAL B CA 1
ATOM 1623 C C . VAL B 1 56 ? -2.307 20.938 11.359 1 98.5 56 VAL B C 1
ATOM 1625 O O . VAL B 1 56 ? -1.077 20.891 11.453 1 98.5 56 VAL B O 1
ATOM 1628 N N . GLY B 1 57 ? -2.98 19.844 11.062 1 98.62 57 GLY B N 1
ATOM 1629 C CA . GLY B 1 57 ? -2.42 18.547 10.719 1 98.62 57 GLY B CA 1
ATOM 1630 C C . GLY B 1 57 ? -3.346 17.703 9.859 1 98.62 57 GLY B C 1
ATOM 1631 O O . GLY B 1 57 ? -4.559 17.922 9.859 1 98.62 57 GLY B O 1
ATOM 1632 N N . ALA B 1 58 ? -2.74 16.766 9.172 1 98.88 58 ALA B N 1
ATOM 1633 C CA . ALA B 1 58 ? -3.533 15.867 8.328 1 98.88 58 ALA B CA 1
ATOM 1634 C C . ALA B 1 58 ? -2.807 14.555 8.086 1 98.88 58 ALA B C 1
ATOM 1636 O O . ALA B 1 58 ? -1.574 14.516 8.039 1 98.88 58 ALA B O 1
ATOM 1637 N N . ILE B 1 59 ? -3.529 13.477 7.977 1 98.88 59 ILE B N 1
ATOM 1638 C CA . ILE B 1 59 ? -3.045 12.18 7.535 1 98.88 59 ILE B CA 1
ATOM 1639 C C . ILE B 1 59 ? -4.02 11.578 6.523 1 98.88 59 ILE B C 1
ATOM 1641 O O . ILE B 1 59 ? -5.219 11.484 6.789 1 98.88 59 ILE B O 1
ATOM 1645 N N . LEU B 1 60 ? -3.527 11.289 5.367 1 98.88 60 LEU B N 1
ATOM 1646 C CA . LEU B 1 60 ? -4.238 10.375 4.477 1 98.88 60 LEU B CA 1
ATOM 1647 C C . LEU B 1 60 ? -3.893 8.93 4.801 1 98.88 60 LEU B C 1
ATOM 1649 O O . LEU B 1 60 ? -2.723 8.539 4.758 1 98.88 60 LEU B O 1
ATOM 1653 N N . CYS B 1 61 ? -4.855 8.172 5.145 1 98.94 61 CYS B N 1
ATOM 1654 C CA . CYS B 1 61 ? -4.668 6.777 5.516 1 98.94 61 CYS B CA 1
ATOM 1655 C C . CYS B 1 61 ? -5.664 5.879 4.789 1 98.94 61 CYS B C 1
ATOM 1657 O O . CYS B 1 61 ? -6.875 5.996 4.996 1 98.94 61 CYS B O 1
ATOM 1659 N N . GLY B 1 62 ? -5.168 5.082 3.928 1 98.81 62 GLY B N 1
ATOM 1660 C CA . GLY B 1 62 ? -6.008 4.18 3.156 1 98.81 62 GLY B CA 1
ATOM 1661 C C . GLY B 1 62 ? -5.555 2.732 3.227 1 98.81 62 GLY B C 1
ATOM 1662 O O . GLY B 1 62 ? -4.441 2.449 3.672 1 98.81 62 GLY B O 1
ATOM 1663 N N . HIS B 1 63 ? -6.445 1.843 2.861 1 98.81 63 HIS B N 1
ATOM 1664 C CA . HIS B 1 63 ? -6.086 0.429 2.877 1 98.81 63 HIS B CA 1
ATOM 1665 C C . HIS B 1 63 ? -6.684 -0.304 1.681 1 98.81 63 HIS B C 1
ATOM 1667 O O . HIS B 1 63 ? -7.668 0.155 1.095 1 98.81 63 HIS B O 1
ATOM 1673 N N . ASP B 1 64 ? -6.121 -1.403 1.344 1 98.69 64 ASP B N 1
ATOM 1674 C CA . ASP B 1 64 ? -6.586 -2.188 0.204 1 98.69 64 ASP B CA 1
ATOM 1675 C C . ASP B 1 64 ? -7.344 -3.432 0.667 1 98.69 64 ASP B C 1
ATOM 1677 O O . ASP B 1 64 ? -7.691 -4.289 -0.146 1 98.69 64 ASP B O 1
ATOM 1681 N N . GLY B 1 65 ? -7.605 -3.553 1.93 1 98.38 65 GLY B N 1
ATOM 1682 C CA . GLY B 1 65 ? -8.25 -4.723 2.504 1 98.38 65 GLY B CA 1
ATOM 1683 C C . GLY B 1 65 ? -7.27 -5.676 3.166 1 98.38 65 GLY B C 1
ATOM 1684 O O . GLY B 1 65 ? -7.672 -6.586 3.889 1 98.38 65 GLY B O 1
ATOM 1685 N N . ARG B 1 66 ? -5.996 -5.469 2.941 1 98.12 66 ARG B N 1
ATOM 1686 C CA . ARG B 1 66 ? -4.914 -6.297 3.467 1 98.12 66 ARG B CA 1
ATOM 1687 C C . ARG B 1 66 ? -3.908 -5.453 4.238 1 98.12 66 ARG B C 1
ATOM 1689 O O . ARG B 1 66 ? -3.592 -5.758 5.395 1 98.12 66 ARG B O 1
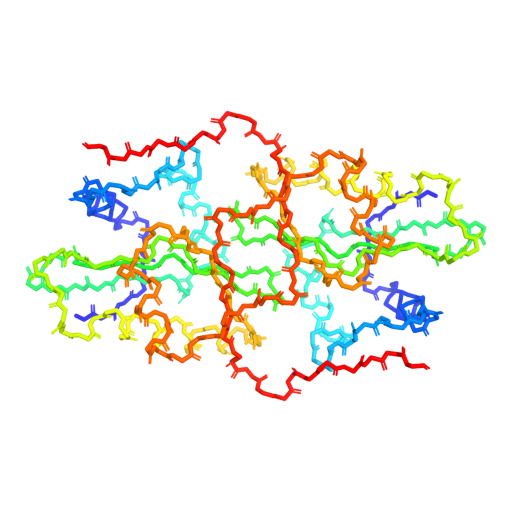ATOM 1696 N N . ARG B 1 67 ? -3.479 -4.422 3.678 1 98.06 67 ARG B N 1
ATOM 1697 C CA . ARG B 1 67 ? -2.516 -3.498 4.27 1 98.06 67 ARG B CA 1
ATOM 1698 C C . ARG B 1 67 ? -2.979 -2.053 4.113 1 98.06 67 ARG B C 1
ATOM 1700 O O . ARG B 1 67 ? -3.672 -1.717 3.152 1 98.06 67 ARG B O 1
ATOM 1707 N N . ALA B 1 68 ? -2.635 -1.299 5.098 1 98.81 68 ALA B N 1
ATOM 1708 C CA . ALA B 1 68 ? -2.879 0.139 5.016 1 98.81 68 ALA B CA 1
ATOM 1709 C C . ALA B 1 68 ? -1.581 0.9 4.762 1 98.81 68 ALA B C 1
ATOM 1711 O O . ALA B 1 68 ? -0.489 0.358 4.945 1 98.81 68 ALA B O 1
ATOM 1712 N N . CYS B 1 69 ? -1.744 2.1 4.301 1 98.81 69 CYS B N 1
ATOM 1713 C CA . CYS B 1 69 ? -0.628 3.016 4.098 1 98.81 69 CYS B CA 1
ATOM 1714 C C . CYS B 1 69 ? -1.001 4.43 4.527 1 98.81 69 CYS B C 1
ATOM 1716 O O . CYS B 1 69 ? -2.109 4.895 4.258 1 98.81 69 CYS B O 1
ATOM 1718 N N . MET B 1 70 ? -0.091 5.066 5.176 1 98.75 70 MET B N 1
ATOM 1719 C CA . MET B 1 70 ? -0.25 6.48 5.5 1 98.75 70 MET B CA 1
ATOM 1720 C C . MET B 1 70 ? 0.513 7.352 4.512 1 98.75 70 MET B C 1
ATOM 1722 O O . MET B 1 70 ? 1.649 7.043 4.148 1 98.75 70 MET B O 1
ATOM 1726 N N . TYR B 1 71 ? -0.197 8.375 4.059 1 98.25 71 TYR B N 1
ATOM 1727 C CA . TYR B 1 71 ? 0.369 9.375 3.16 1 98.25 71 TYR B CA 1
ATOM 1728 C C . TYR B 1 71 ? 0.27 10.766 3.764 1 98.25 71 TYR B C 1
ATOM 1730 O O . TYR B 1 71 ? -0.62 11.039 4.574 1 98.25 71 TYR B O 1
ATOM 1738 N N . HIS B 1 72 ? 1.204 11.625 3.354 1 97.81 72 HIS B N 1
ATOM 1739 C CA . HIS B 1 72 ? 1.117 13.062 3.613 1 97.81 72 HIS B CA 1
ATOM 1740 C C . HIS B 1 72 ? 0.901 13.336 5.098 1 97.81 72 HIS B C 1
ATOM 1742 O O . HIS B 1 72 ? 0.012 14.109 5.465 1 97.81 72 HIS B O 1
ATOM 1748 N N . VAL B 1 73 ? 1.575 12.633 5.91 1 98 73 VAL B N 1
ATOM 1749 C CA . VAL B 1 73 ? 1.525 12.906 7.344 1 98 73 VAL B CA 1
ATOM 1750 C C . VAL B 1 73 ? 2.221 14.234 7.641 1 98 73 VAL B C 1
ATOM 1752 O O . VAL B 1 73 ? 3.42 14.383 7.391 1 98 73 VAL B O 1
ATOM 1755 N N . CYS B 1 74 ? 1.427 15.18 8.188 1 97.31 74 CYS B N 1
ATOM 1756 C CA . CYS B 1 74 ? 2.049 16.484 8.406 1 97.31 74 CYS B CA 1
ATOM 1757 C C . CYS B 1 74 ? 1.364 17.234 9.539 1 97.31 74 CYS B C 1
ATOM 1759 O O . CYS B 1 74 ? 0.205 16.953 9.859 1 97.31 74 CYS B O 1
ATOM 1761 N N . VAL B 1 75 ? 2.066 18.016 10.172 1 97.25 75 VAL B N 1
ATOM 1762 C CA . VAL B 1 75 ? 1.629 18.984 11.172 1 97.25 75 VAL B CA 1
ATOM 1763 C C . VAL B 1 75 ? 2.227 20.359 10.859 1 97.25 75 VAL B C 1
ATOM 1765 O O . VAL B 1 75 ? 3.4 20.469 10.492 1 97.25 75 VAL B O 1
ATOM 1768 N N . SER B 1 76 ? 1.431 21.359 10.93 1 96.31 76 SER B N 1
ATOM 1769 C CA . SER B 1 76 ? 1.94 22.719 10.742 1 96.31 76 SER B CA 1
ATOM 1770 C C . SER B 1 76 ? 3.16 22.969 11.617 1 96.31 76 SER B C 1
ATOM 1772 O O . SER B 1 76 ? 3.178 22.609 12.789 1 96.31 76 SER B O 1
ATOM 1774 N N . PRO B 1 77 ? 4.141 23.688 11.023 1 92.38 77 PRO B N 1
ATOM 1775 C CA . PRO B 1 77 ? 5.352 23.969 11.789 1 92.38 77 PRO B CA 1
ATOM 1776 C C . PRO B 1 77 ? 5.066 24.734 13.078 1 92.38 77 PRO B C 1
ATOM 1778 O O . PRO B 1 77 ? 5.734 24.516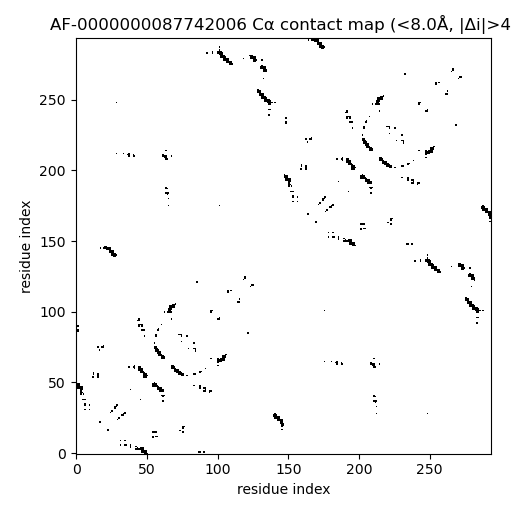 14.094 1 92.38 77 PRO B O 1
ATOM 1781 N N . ASP B 1 78 ? 4.086 25.484 13.102 1 92.88 78 ASP B N 1
ATOM 1782 C CA . ASP B 1 78 ? 3.756 26.328 14.242 1 92.88 78 ASP B CA 1
ATOM 1783 C C . ASP B 1 78 ? 3.107 25.516 15.359 1 92.88 78 ASP B C 1
ATOM 1785 O O . ASP B 1 78 ? 2.977 26 16.484 1 92.88 78 ASP B O 1
ATOM 1789 N N . TYR B 1 79 ? 2.822 24.328 15.094 1 94.38 79 TYR B N 1
ATOM 1790 C CA . TYR B 1 79 ? 2.084 23.531 16.062 1 94.38 79 TYR B CA 1
ATOM 1791 C C . TYR B 1 79 ? 2.82 22.219 16.359 1 94.38 79 TYR B C 1
ATOM 1793 O O . TYR B 1 79 ? 2.225 21.266 16.875 1 94.38 79 TYR B O 1
ATOM 1801 N N . ARG B 1 80 ? 4.086 22.234 16.078 1 88.81 80 ARG B N 1
ATOM 1802 C CA . ARG B 1 80 ? 4.848 21.016 16.297 1 88.81 80 ARG B CA 1
ATOM 1803 C C . ARG B 1 80 ? 5.262 20.875 17.75 1 88.81 80 ARG B C 1
ATOM 1805 O O . ARG B 1 80 ? 5.137 21.812 18.531 1 88.81 80 ARG B O 1
ATOM 1812 N N . ARG B 1 81 ? 5.559 19.656 18.141 1 88.88 81 ARG B N 1
ATOM 1813 C CA . ARG B 1 81 ? 6 19.297 19.484 1 88.88 81 ARG B CA 1
ATOM 1814 C C . ARG B 1 81 ? 4.859 19.422 20.484 1 88.88 81 ARG B C 1
ATOM 1816 O O . ARG B 1 81 ? 5.062 19.906 21.609 1 88.88 81 ARG B O 1
ATOM 1823 N N . ARG B 1 82 ? 3.668 19.156 20.062 1 92.56 82 ARG B N 1
ATOM 1824 C CA . ARG B 1 82 ? 2.477 19.172 20.906 1 92.56 82 ARG B CA 1
ATOM 1825 C C . ARG B 1 82 ? 1.753 17.828 20.875 1 92.56 82 ARG B C 1
ATOM 1827 O O . ARG B 1 82 ? 0.556 17.766 21.156 1 92.56 82 ARG B O 1
ATOM 1834 N N . HIS B 1 83 ? 2.391 16.797 20.297 1 94.88 83 HIS B N 1
ATOM 1835 C CA . HIS B 1 83 ? 1.91 15.422 20.266 1 94.88 83 HIS B CA 1
ATOM 1836 C C . HIS B 1 83 ? 0.76 15.273 19.281 1 94.88 83 HIS B C 1
ATOM 1838 O O . HIS B 1 83 ? 0.036 14.273 19.312 1 94.88 83 HIS B O 1
ATOM 1844 N N . ILE B 1 84 ? 0.595 16.234 18.422 1 97 84 ILE B N 1
ATOM 1845 C CA . ILE B 1 84 ? -0.48 16.219 17.438 1 97 84 ILE B CA 1
ATOM 1846 C C . ILE B 1 84 ? -0.271 15.055 16.469 1 97 84 ILE B C 1
ATOM 1848 O O . ILE B 1 84 ? -1.204 14.297 16.188 1 97 84 ILE B O 1
ATOM 1852 N N . GLY B 1 85 ? 0.934 14.922 15.984 1 97.56 85 GLY B N 1
ATOM 1853 C CA . GLY B 1 85 ? 1.248 13.812 15.094 1 97.56 85 GLY B CA 1
ATOM 1854 C C . GLY B 1 85 ? 0.898 12.461 15.68 1 97.56 85 GLY B C 1
ATOM 1855 O O . GLY B 1 85 ? 0.26 11.641 15.023 1 97.56 85 GLY B O 1
ATOM 1856 N N . GLN B 1 86 ? 1.268 12.281 16.891 1 97.5 86 GLN B N 1
ATOM 1857 C CA . GLN B 1 86 ? 0.999 11.023 17.578 1 97.5 86 GLN B CA 1
ATOM 1858 C C . GLN B 1 86 ? -0.501 10.789 17.719 1 97.5 86 GLN B C 1
ATOM 1860 O O . GLN B 1 86 ? -0.983 9.672 17.5 1 97.5 86 GLN B O 1
ATOM 1865 N N . HIS B 1 87 ? -1.214 11.812 18.031 1 98.38 87 HIS B N 1
ATOM 1866 C CA . HIS B 1 87 ? -2.658 11.695 18.203 1 98.38 87 HIS B CA 1
ATOM 1867 C C . HIS B 1 87 ? -3.34 11.32 16.891 1 98.38 87 HIS B C 1
ATOM 1869 O O . HIS B 1 87 ? -4.277 10.516 16.891 1 98.38 87 HIS B O 1
ATOM 1875 N N . MET B 1 88 ? -2.893 11.891 15.867 1 98.75 88 MET B N 1
ATOM 1876 C CA . MET B 1 88 ? -3.48 11.578 14.57 1 98.75 88 MET B CA 1
ATOM 1877 C C . MET B 1 88 ? -3.18 10.141 14.164 1 98.75 88 MET B C 1
ATOM 1879 O O . MET B 1 88 ? -4.055 9.438 13.656 1 98.75 88 MET B O 1
ATOM 1883 N N . VAL B 1 89 ? -1.968 9.711 14.406 1 98.69 89 VAL B N 1
ATOM 1884 C CA . VAL B 1 89 ? -1.591 8.336 14.102 1 98.69 89 VAL B CA 1
ATOM 1885 C C . VAL B 1 89 ? -2.453 7.367 14.906 1 98.69 89 VAL B C 1
ATOM 1887 O O . VAL B 1 89 ? -2.99 6.402 14.359 1 98.69 89 VAL B O 1
ATOM 1890 N N . ASP B 1 90 ? -2.607 7.633 16.141 1 98.5 90 ASP B N 1
ATOM 1891 C CA . ASP B 1 90 ? -3.436 6.789 17 1 98.5 90 ASP B CA 1
ATOM 1892 C C . ASP B 1 90 ? -4.871 6.723 16.484 1 98.5 90 ASP B C 1
ATOM 1894 O O . ASP B 1 90 ? -5.5 5.66 16.516 1 98.5 90 ASP B O 1
ATOM 1898 N N . PHE B 1 91 ? -5.359 7.816 16.094 1 98.75 91 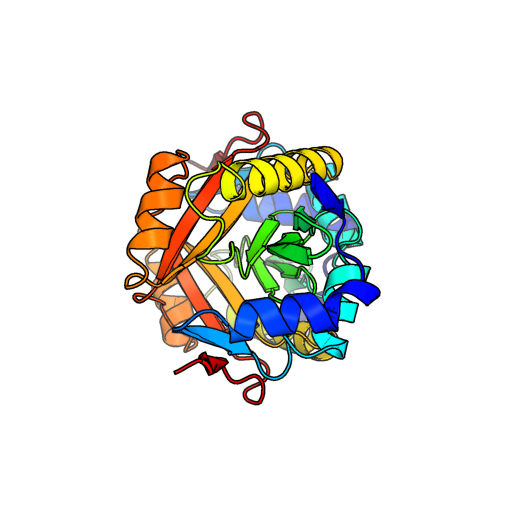PHE B N 1
ATOM 1899 C CA . PHE B 1 91 ? -6.695 7.871 15.516 1 98.75 91 PHE B CA 1
ATOM 1900 C C . PHE B 1 91 ? -6.809 6.926 14.328 1 98.75 91 PHE B C 1
ATOM 1902 O O . PHE B 1 91 ? -7.758 6.141 14.242 1 98.75 91 PHE B O 1
ATOM 1909 N N . CYS B 1 92 ? -5.863 7.008 13.406 1 98.81 92 CYS B N 1
ATOM 1910 C CA . CYS B 1 92 ? -5.867 6.168 12.211 1 98.81 92 CYS B CA 1
ATOM 1911 C C . CYS B 1 92 ? -5.746 4.695 12.586 1 98.81 92 CYS B C 1
ATOM 1913 O O . CYS B 1 92 ? -6.438 3.848 12.016 1 98.81 92 CYS B O 1
ATOM 1915 N N . LEU B 1 93 ? -4.875 4.398 13.539 1 98.62 93 LEU B N 1
ATOM 1916 C CA . LEU B 1 93 ? -4.664 3.016 13.953 1 98.62 93 LEU B CA 1
ATOM 1917 C C . LEU B 1 93 ? -5.949 2.418 14.523 1 98.62 93 LEU B C 1
ATOM 1919 O O . LEU B 1 93 ? -6.281 1.265 14.234 1 98.62 93 LEU B O 1
ATOM 1923 N N . LYS B 1 94 ? -6.629 3.162 15.281 1 98.62 94 LYS B N 1
ATOM 1924 C CA . LYS B 1 94 ? -7.898 2.701 15.836 1 98.62 94 LYS B CA 1
ATOM 1925 C C . LYS B 1 94 ? -8.914 2.416 14.734 1 98.62 94 LYS B C 1
ATOM 1927 O O . LYS B 1 94 ? -9.594 1.387 14.758 1 98.62 94 LYS B O 1
ATOM 1932 N N . ALA B 1 95 ? -9.016 3.314 13.82 1 98.75 95 ALA B N 1
ATOM 1933 C CA . ALA B 1 95 ? -9.938 3.143 12.703 1 98.75 95 ALA B CA 1
ATOM 1934 C C . ALA B 1 95 ? -9.562 1.916 11.867 1 98.75 95 ALA B C 1
ATOM 1936 O O . ALA B 1 95 ? -10.438 1.162 11.438 1 98.75 95 ALA B O 1
ATOM 1937 N N . LEU B 1 96 ? -8.297 1.741 11.625 1 98.62 96 LEU B N 1
ATOM 1938 C CA . LEU B 1 96 ? -7.816 0.598 10.859 1 98.62 96 LEU B CA 1
ATOM 1939 C C . LEU B 1 96 ? -8.156 -0.712 11.562 1 98.62 96 LEU B C 1
ATOM 1941 O O . LEU B 1 96 ? -8.539 -1.69 10.914 1 98.62 96 LEU B O 1
ATOM 1945 N N . LYS B 1 97 ? -7.961 -0.696 12.828 1 97.94 97 LYS B N 1
ATOM 1946 C CA . LYS B 1 97 ? -8.305 -1.882 13.609 1 97.94 97 LYS B CA 1
ATOM 1947 C C . LYS B 1 97 ? -9.773 -2.252 13.438 1 97.94 97 LYS B C 1
ATOM 1949 O O . LYS B 1 97 ? -10.109 -3.428 13.289 1 97.94 97 LYS B O 1
ATOM 1954 N N . GLU B 1 98 ? -10.594 -1.278 13.453 1 97.69 98 GLU B N 1
ATOM 1955 C CA . GLU B 1 98 ? -12.023 -1.497 13.258 1 97.69 98 GLU B CA 1
ATOM 1956 C C . GLU B 1 98 ? -12.305 -2.074 11.875 1 97.69 98 GLU B C 1
ATOM 1958 O O . GLU B 1 98 ? -13.273 -2.82 11.695 1 97.69 98 GLU B O 1
ATOM 1963 N N . GLU B 1 99 ? -11.445 -1.737 10.961 1 97.06 99 GLU B N 1
ATOM 1964 C CA . GLU B 1 99 ? -11.578 -2.248 9.602 1 97.06 99 GLU B CA 1
ATOM 1965 C C . GLU B 1 99 ? -10.883 -3.594 9.445 1 97.06 99 GLU B C 1
ATOM 1967 O O . GLU B 1 99 ? -10.75 -4.109 8.328 1 97.06 99 GLU B O 1
ATOM 1972 N N . LYS B 1 100 ? -10.312 -4.133 10.492 1 95.94 100 LYS B N 1
ATOM 1973 C CA . LYS B 1 100 ? -9.68 -5.449 10.547 1 95.94 100 LYS B CA 1
ATOM 1974 C C . LYS B 1 100 ? -8.375 -5.469 9.758 1 95.94 100 LYS B C 1
ATOM 1976 O O . LYS B 1 100 ? -8.023 -6.484 9.156 1 95.94 100 LYS B O 1
ATOM 1981 N N . ILE B 1 101 ? -7.797 -4.359 9.688 1 98.38 101 ILE B N 1
ATOM 1982 C CA . ILE B 1 101 ? -6.473 -4.281 9.078 1 98.38 101 ILE B CA 1
ATOM 1983 C C . ILE B 1 101 ? -5.406 -4.645 10.102 1 98.38 101 ILE B C 1
ATOM 1985 O O . ILE B 1 101 ? -5.453 -4.184 11.25 1 98.38 101 ILE B O 1
ATOM 1989 N N . CYS B 1 102 ? -4.41 -5.383 9.633 1 98.19 102 CYS B N 1
ATOM 1990 C CA . CYS B 1 102 ? -3.471 -5.949 10.602 1 98.19 102 CYS B CA 1
ATOM 1991 C C . CYS B 1 102 ? -2.143 -5.203 10.57 1 98.19 102 CYS B C 1
ATOM 1993 O O . CYS B 1 102 ? -1.324 -5.348 11.477 1 98.19 102 CYS B O 1
ATOM 1995 N N . LYS B 1 103 ? -1.884 -4.516 9.578 1 98 103 LYS B N 1
ATOM 1996 C CA . LYS B 1 103 ? -0.595 -3.848 9.422 1 98 103 LYS B CA 1
ATOM 1997 C C . LYS B 1 103 ? -0.742 -2.545 8.641 1 98 103 LYS B C 1
ATOM 1999 O O . LYS B 1 103 ? -1.565 -2.455 7.727 1 98 103 LYS B O 1
ATOM 2004 N N . VAL B 1 104 ? 0.006 -1.543 9.016 1 98.75 104 VAL B N 1
ATOM 2005 C CA . VAL B 1 104 ? 0.06 -0.267 8.312 1 98.75 104 VAL B CA 1
ATOM 2006 C C . VAL B 1 104 ? 1.514 0.114 8.039 1 98.75 104 VAL B C 1
ATOM 2008 O O . VAL B 1 104 ? 2.396 -0.169 8.852 1 98.75 104 VAL B O 1
ATOM 2011 N N . ALA B 1 105 ? 1.707 0.697 6.852 1 98.19 105 ALA B N 1
ATOM 2012 C CA . ALA B 1 105 ? 3.059 1.083 6.457 1 98.19 105 ALA B CA 1
ATOM 2013 C C . ALA B 1 105 ? 3.098 2.531 5.977 1 98.19 105 ALA B C 1
ATOM 2015 O O . ALA B 1 105 ? 2.062 3.197 5.906 1 98.19 105 ALA B O 1
ATOM 2016 N N . LEU B 1 106 ? 4.254 3.004 5.754 1 97.62 106 LEU B N 1
ATOM 2017 C CA . LEU B 1 106 ? 4.496 4.27 5.074 1 97.62 106 LEU B CA 1
ATOM 2018 C C . LEU B 1 106 ? 5.902 4.309 4.48 1 97.62 106 LEU B C 1
ATOM 2020 O O . LEU B 1 106 ? 6.762 3.512 4.859 1 97.62 106 LEU B O 1
ATOM 2024 N N . ASN B 1 107 ? 5.992 5.188 3.514 1 95.38 107 ASN B N 1
ATOM 2025 C CA . ASN B 1 107 ? 7.289 5.516 2.926 1 95.38 107 ASN B CA 1
ATOM 2026 C C . ASN B 1 107 ? 7.699 6.949 3.244 1 95.38 107 ASN B C 1
ATOM 2028 O O . ASN B 1 107 ? 6.891 7.875 3.125 1 95.38 107 ASN B O 1
ATOM 2032 N N . ALA B 1 108 ? 8.844 7.117 3.693 1 95.06 108 ALA B N 1
ATOM 2033 C CA . ALA B 1 108 ? 9.414 8.438 3.955 1 95.06 108 ALA B CA 1
ATOM 2034 C C . ALA B 1 108 ? 10.719 8.633 3.184 1 95.06 108 ALA B C 1
ATOM 2036 O O . ALA B 1 108 ? 11.562 7.727 3.135 1 95.06 108 ALA B O 1
ATOM 2037 N N . PHE B 1 109 ? 10.859 9.781 2.578 1 93.25 109 PHE B N 1
ATOM 2038 C CA . PHE B 1 109 ? 12.133 10.047 1.918 1 93.25 109 PHE B CA 1
ATOM 2039 C C . PHE B 1 109 ? 13.289 9.914 2.9 1 93.25 109 PHE B C 1
ATOM 2041 O O . PHE B 1 109 ? 13.195 10.359 4.047 1 93.25 109 PHE B O 1
ATOM 2048 N N . VAL B 1 110 ? 14.359 9.391 2.375 1 94.19 110 VAL B N 1
ATOM 2049 C CA . VAL B 1 110 ? 15.531 9.195 3.227 1 94.19 110 VAL B CA 1
ATOM 2050 C C . VAL B 1 110 ? 16.047 10.555 3.715 1 94.19 110 VAL B C 1
ATOM 2052 O O . VAL B 1 110 ? 16.547 10.664 4.836 1 94.19 110 VAL B O 1
ATOM 2055 N N . THR B 1 111 ? 15.789 11.578 2.988 1 92.62 111 THR B N 1
ATOM 2056 C CA . THR B 1 111 ? 16.297 12.914 3.291 1 92.62 111 THR B CA 1
ATOM 2057 C C . THR B 1 111 ? 15.391 13.625 4.297 1 92.62 111 THR B C 1
ATOM 2059 O O . THR B 1 111 ? 15.75 14.672 4.836 1 92.62 111 THR B O 1
ATOM 2062 N N . ASN B 1 112 ? 14.242 13.094 4.496 1 92.56 112 ASN B N 1
ATOM 2063 C CA . ASN B 1 112 ? 13.328 13.672 5.469 1 92.56 112 ASN B CA 1
ATOM 2064 C C . ASN B 1 112 ? 13.734 13.336 6.898 1 92.56 112 ASN B C 1
ATOM 2066 O O . ASN B 1 112 ? 13.07 12.539 7.562 1 92.56 112 ASN B O 1
ATOM 2070 N N . GLU B 1 113 ? 14.68 14 7.402 1 94.19 113 GLU B N 1
ATOM 2071 C CA . GLU B 1 113 ? 15.273 13.672 8.695 1 94.19 113 GLU B CA 1
ATOM 2072 C C . GLU B 1 113 ? 14.25 13.781 9.82 1 94.19 113 GLU B C 1
ATOM 2074 O O . GLU B 1 113 ? 14.188 12.906 10.688 1 94.19 113 GLU B O 1
ATOM 2079 N N . ALA B 1 114 ? 13.516 14.812 9.805 1 91.88 114 ALA B N 1
ATOM 2080 C CA . ALA B 1 114 ? 12.523 15.031 10.852 1 91.88 114 ALA B CA 1
ATOM 2081 C C . ALA B 1 114 ? 11.492 13.914 10.867 1 91.88 114 ALA B C 1
ATOM 2083 O O . ALA B 1 114 ? 11.148 13.383 11.93 1 91.88 114 ALA B O 1
ATOM 2084 N N . GLY B 1 115 ? 10.945 13.57 9.688 1 94 115 GLY B N 1
ATOM 2085 C CA . GLY B 1 115 ? 9.984 12.484 9.586 1 94 115 GLY B CA 1
ATOM 2086 C C . GLY B 1 115 ? 10.531 11.148 10.047 1 94 115 GLY B C 1
ATOM 2087 O O . GLY B 1 115 ? 9.867 10.422 10.789 1 94 115 GLY B O 1
ATOM 2088 N N . ASN B 1 116 ? 11.75 10.875 9.641 1 96.88 116 ASN B N 1
ATOM 2089 C CA . ASN B 1 116 ? 12.383 9.617 10.016 1 96.88 116 ASN B CA 1
ATOM 2090 C C . ASN B 1 116 ? 12.602 9.523 11.523 1 96.88 116 ASN B C 1
ATOM 2092 O O . ASN B 1 116 ? 12.383 8.469 12.125 1 96.88 116 ASN B O 1
ATOM 2096 N N . ALA B 1 117 ? 13.039 10.57 12.109 1 95.75 117 ALA B N 1
ATOM 2097 C CA . ALA B 1 117 ? 13.195 10.609 13.555 1 95.75 117 ALA B CA 1
ATOM 2098 C C . ALA B 1 117 ? 11.852 10.398 14.258 1 95.75 117 ALA B C 1
ATOM 2100 O O . ALA B 1 117 ? 11.781 9.695 15.266 1 95.75 117 ALA B O 1
ATOM 2101 N N . PHE B 1 118 ? 10.875 11.008 13.773 1 96 118 PHE B N 1
ATOM 2102 C CA . PHE B 1 118 ? 9.531 10.906 14.32 1 96 118 PHE B CA 1
ATOM 2103 C C . PHE B 1 118 ? 9.062 9.453 14.344 1 96 118 PHE B C 1
ATOM 2105 O O . PHE B 1 118 ? 8.617 8.953 15.383 1 96 118 PHE B O 1
ATOM 2112 N N . TRP B 1 119 ? 9.102 8.734 13.25 1 97.56 119 TRP B N 1
ATOM 2113 C CA . TRP B 1 119 ? 8.617 7.363 13.125 1 97.56 119 TRP B CA 1
ATOM 2114 C C . TRP B 1 119 ? 9.445 6.414 13.984 1 97.56 119 TRP B C 1
ATOM 2116 O O . TRP B 1 119 ? 8.906 5.492 14.594 1 97.56 119 TRP B O 1
ATOM 2126 N N . SER B 1 120 ? 10.773 6.645 13.984 1 96.38 120 SER B N 1
ATOM 2127 C CA . SER B 1 120 ? 11.641 5.848 14.844 1 96.38 120 SER B CA 1
ATOM 2128 C C . SER B 1 120 ? 11.258 6.004 16.312 1 96.38 120 SER B C 1
ATOM 2130 O O . SER B 1 120 ? 11.148 5.016 17.031 1 96.38 120 SER B O 1
ATOM 2132 N N . LYS B 1 121 ? 11.039 7.18 16.688 1 95.56 121 LYS B N 1
ATOM 2133 C CA . LYS B 1 121 ? 10.664 7.469 18.062 1 95.56 121 LYS B CA 1
ATOM 2134 C C . LYS B 1 121 ? 9.32 6.832 18.406 1 95.56 121 LYS B C 1
ATOM 2136 O O . LYS B 1 121 ? 9.117 6.391 19.547 1 95.56 121 LYS B O 1
ATOM 2141 N N . MET B 1 122 ? 8.438 6.812 17.453 1 96.19 122 MET B N 1
ATOM 2142 C CA . MET B 1 122 ? 7.109 6.242 17.641 1 96.19 122 MET B CA 1
ATOM 2143 C C . MET B 1 122 ? 7.168 4.719 17.688 1 96.19 122 MET B C 1
ATOM 2145 O O . MET B 1 122 ? 6.164 4.062 17.969 1 96.19 122 MET B O 1
ATOM 2149 N N . GLY B 1 123 ? 8.305 4.168 17.312 1 96.88 123 GLY B N 1
ATOM 2150 C CA . GLY B 1 123 ? 8.477 2.729 17.422 1 96.88 123 GLY B CA 1
ATOM 2151 C C . GLY B 1 123 ? 8.109 1.99 16.156 1 96.88 123 GLY B C 1
ATOM 2152 O O . GLY B 1 123 ? 7.906 0.774 16.172 1 96.88 123 GLY B O 1
ATOM 2153 N N . TRP B 1 124 ? 7.938 2.748 15.117 1 98.06 124 TRP B N 1
ATOM 2154 C CA . TRP B 1 124 ? 7.738 2.08 13.828 1 98.06 124 TRP B CA 1
ATOM 2155 C C . TRP B 1 124 ? 9.023 1.399 13.367 1 98.06 124 TRP B C 1
ATOM 2157 O O . TRP B 1 124 ? 10.125 1.88 13.648 1 98.06 124 TRP B O 1
ATOM 2167 N N . ILE B 1 125 ? 8.836 0.316 12.648 1 97 125 ILE B N 1
ATOM 2168 C CA . ILE B 1 125 ? 9.969 -0.528 12.305 1 97 125 ILE B CA 1
ATOM 2169 C C . ILE B 1 125 ? 10.438 -0.214 10.883 1 97 125 ILE B C 1
ATOM 2171 O O . ILE B 1 125 ? 9.664 -0.321 9.93 1 97 125 ILE B O 1
ATOM 2175 N N . LEU B 1 126 ? 11.672 0.138 10.805 1 96.88 126 LEU B N 1
ATOM 2176 C CA . LEU B 1 126 ? 12.297 0.271 9.492 1 96.88 126 LEU B CA 1
ATOM 2177 C C . LEU B 1 126 ? 12.578 -1.099 8.883 1 96.88 126 LEU B C 1
ATOM 2179 O O . LEU B 1 126 ? 13.258 -1.929 9.492 1 96.88 126 LEU B O 1
ATOM 2183 N N . ARG B 1 127 ? 12.078 -1.278 7.656 1 95.69 127 ARG B N 1
ATOM 2184 C CA . ARG B 1 127 ? 12.234 -2.582 7.016 1 95.69 127 ARG B CA 1
ATOM 2185 C C . ARG B 1 127 ? 13.414 -2.582 6.051 1 95.69 127 ARG B C 1
ATOM 2187 O O . ARG B 1 127 ? 13.266 -2.191 4.891 1 95.69 127 ARG B O 1
ATOM 2194 N N . SER B 1 128 ? 14.477 -3.145 6.57 1 93.31 128 SER B N 1
ATOM 2195 C CA . SER B 1 128 ? 15.672 -3.221 5.742 1 93.31 128 SER B CA 1
ATOM 2196 C C . SER B 1 128 ? 15.781 -4.574 5.047 1 93.31 128 SER B C 1
ATOM 2198 O O . SER B 1 128 ? 16.672 -4.785 4.219 1 93.31 128 SER B O 1
ATOM 2200 N N . ASP B 1 129 ? 14.883 -5.457 5.277 1 93.38 129 ASP B N 1
ATOM 2201 C CA . ASP B 1 129 ? 14.922 -6.809 4.727 1 93.38 129 ASP B CA 1
ATOM 2202 C C . ASP B 1 129 ? 14.086 -6.906 3.451 1 93.38 129 ASP B C 1
ATOM 2204 O O . ASP B 1 129 ? 13.977 -7.98 2.857 1 93.38 129 ASP B O 1
ATOM 2208 N N . MET 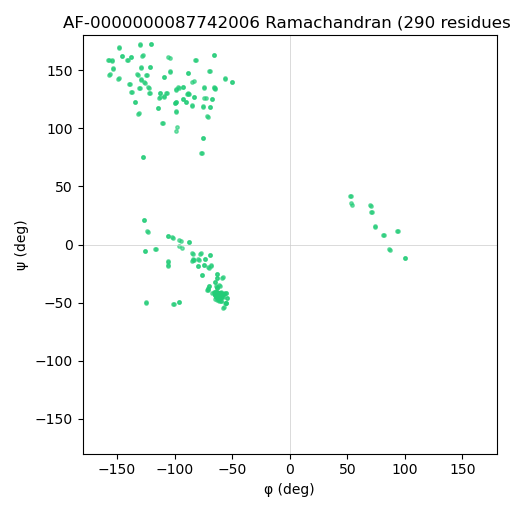B 1 130 ? 13.578 -5.801 3.064 1 94.44 130 MET B N 1
ATOM 2209 C CA . MET B 1 130 ? 12.711 -5.801 1.886 1 94.44 130 MET B CA 1
ATOM 2210 C C . MET B 1 130 ? 13.195 -4.777 0.86 1 94.44 130 MET B C 1
ATOM 2212 O O . MET B 1 130 ? 13.641 -3.688 1.225 1 94.44 130 MET B O 1
ATOM 2216 N N . ASN B 1 131 ? 13.125 -5.168 -0.35 1 95.56 131 ASN B N 1
ATOM 2217 C CA . ASN B 1 131 ? 13.242 -4.234 -1.468 1 95.56 131 ASN B CA 1
ATOM 2218 C C . ASN B 1 131 ? 11.883 -3.648 -1.849 1 95.56 131 ASN B C 1
ATOM 2220 O O . ASN B 1 131 ? 10.906 -4.383 -1.998 1 95.56 131 ASN B O 1
ATOM 2224 N N . TYR B 1 132 ? 11.828 -2.363 -1.965 1 96.62 132 TYR B N 1
ATOM 2225 C CA . TYR B 1 132 ? 10.625 -1.672 -2.4 1 96.62 132 TYR B CA 1
ATOM 2226 C C . TYR B 1 132 ? 10.695 -1.328 -3.883 1 96.62 132 TYR B C 1
ATOM 2228 O O . TYR B 1 132 ? 11.531 -0.525 -4.301 1 96.62 132 TYR B O 1
ATOM 2236 N N . TYR B 1 133 ? 9.844 -1.92 -4.695 1 97.69 133 TYR B N 1
ATOM 2237 C CA . TYR B 1 133 ? 9.742 -1.644 -6.125 1 97.69 133 TYR B CA 1
ATOM 2238 C C . TYR B 1 133 ? 8.453 -0.897 -6.445 1 97.69 133 TYR B C 1
ATOM 2240 O O . TYR B 1 133 ? 7.414 -1.148 -5.832 1 97.69 133 TYR B O 1
ATOM 2248 N N . ASP B 1 134 ? 8.539 -0.008 -7.391 1 97.44 134 ASP B N 1
ATOM 2249 C CA . ASP B 1 134 ? 7.289 0.554 -7.887 1 97.44 134 ASP B CA 1
ATOM 2250 C C . ASP B 1 134 ? 7.309 0.684 -9.406 1 97.44 134 ASP B C 1
ATOM 2252 O O . ASP B 1 134 ? 8.32 0.395 -10.047 1 97.44 134 ASP B O 1
ATOM 2256 N N . HIS B 1 135 ? 6.164 0.812 -9.953 1 98 135 HIS B N 1
ATOM 2257 C CA . HIS B 1 135 ? 5.922 0.962 -11.383 1 98 135 HIS B CA 1
ATOM 2258 C C . HIS B 1 135 ? 4.859 2.023 -11.648 1 98 135 HIS B C 1
ATOM 2260 O O . HIS B 1 135 ? 3.789 2.004 -11.047 1 98 135 HIS B O 1
ATOM 2266 N N . VAL B 1 136 ? 5.215 2.945 -12.609 1 97.62 136 VAL B N 1
ATOM 2267 C CA . VAL B 1 136 ? 4.301 4.023 -12.969 1 97.62 136 VAL B CA 1
ATOM 2268 C C . VAL B 1 136 ? 3.283 3.52 -13.992 1 97.62 136 VAL B C 1
ATOM 2270 O O . VAL B 1 136 ? 3.658 2.963 -15.023 1 97.62 136 VAL B O 1
ATOM 2273 N N . ILE B 1 137 ? 2.055 3.701 -13.719 1 97.88 137 ILE B N 1
ATOM 2274 C CA . ILE B 1 137 ? 0.98 3.32 -14.633 1 97.88 137 ILE B CA 1
ATOM 2275 C C . ILE B 1 137 ? 0.552 4.531 -15.461 1 97.88 137 ILE B C 1
ATOM 2277 O O . ILE B 1 137 ? 0.415 4.438 -16.688 1 97.88 137 ILE B O 1
ATOM 2281 N N . ASP B 1 138 ? 0.309 5.629 -14.789 1 97.38 138 ASP B N 1
ATOM 2282 C CA . ASP B 1 138 ? -0.041 6.883 -15.453 1 97.38 138 ASP B CA 1
ATOM 2283 C C . ASP B 1 138 ? 1.087 7.906 -15.32 1 97.38 138 ASP B C 1
ATOM 2285 O O . ASP B 1 138 ? 1.227 8.555 -14.281 1 97.38 138 ASP B O 1
ATOM 2289 N N . PRO B 1 139 ? 1.849 8.148 -16.359 1 95.75 139 PRO B N 1
ATOM 2290 C CA . PRO B 1 139 ? 3.002 9.055 -16.281 1 95.75 139 PRO B CA 1
ATOM 2291 C C . PRO B 1 139 ? 2.6 10.516 -16.109 1 95.75 139 PRO B C 1
ATOM 2293 O O . PRO B 1 139 ? 3.447 11.359 -15.812 1 95.75 139 PRO B O 1
ATOM 2296 N N . ASP B 1 140 ? 1.34 10.789 -16.234 1 96.31 140 ASP B N 1
ATOM 2297 C CA . ASP B 1 140 ? 0.872 12.156 -16.078 1 96.31 140 ASP B CA 1
ATOM 2298 C C . ASP B 1 140 ? 0.753 12.539 -14.602 1 96.31 140 ASP B C 1
ATOM 2300 O O . ASP B 1 140 ? 0.622 13.719 -14.266 1 96.31 140 ASP B O 1
ATOM 2304 N N . ASN B 1 141 ? 0.702 11.531 -13.789 1 97.25 141 ASN B N 1
ATOM 2305 C CA . ASN B 1 141 ? 0.753 11.812 -12.359 1 97.25 141 ASN B CA 1
ATOM 2306 C C . ASN B 1 141 ? 2.164 12.18 -11.914 1 97.25 141 ASN B C 1
ATOM 2308 O O . ASN B 1 141 ? 2.912 11.328 -11.43 1 97.25 141 ASN B O 1
ATOM 2312 N N . VAL B 1 142 ? 2.459 13.406 -11.93 1 95.75 142 VAL B N 1
ATOM 2313 C CA . VAL B 1 142 ? 3.814 13.867 -11.641 1 95.75 142 VAL B CA 1
ATOM 2314 C C . VAL B 1 142 ? 3.873 14.453 -10.234 1 95.75 142 VAL B C 1
ATOM 2316 O O . VAL B 1 142 ? 2.883 14.992 -9.734 1 95.75 142 VAL B O 1
ATOM 2319 N N . THR B 1 143 ? 4.949 14.336 -9.617 1 93.81 143 THR B N 1
ATOM 2320 C CA . THR B 1 143 ? 5.172 14.914 -8.297 1 93.81 143 THR B CA 1
ATOM 2321 C C . THR B 1 143 ? 5.793 16.297 -8.406 1 93.81 143 THR B C 1
ATOM 2323 O O . THR B 1 143 ? 6.82 16.469 -9.07 1 93.81 143 THR B O 1
ATOM 2326 N N . ILE B 1 144 ? 5.141 17.25 -7.789 1 92.75 144 ILE B N 1
ATOM 2327 C CA . ILE B 1 144 ? 5.656 18.609 -7.715 1 92.75 144 ILE B CA 1
ATOM 2328 C C . ILE B 1 144 ? 6.012 18.938 -6.27 1 92.75 144 ILE B C 1
ATOM 2330 O O . ILE B 1 144 ? 5.168 18.844 -5.375 1 92.75 144 ILE B O 1
ATOM 2334 N N . PHE B 1 145 ? 7.23 19.391 -6.09 1 91.94 145 PHE B N 1
ATOM 2335 C CA . PHE B 1 145 ? 7.668 19.703 -4.734 1 91.94 145 PHE B CA 1
ATOM 2336 C C . PHE B 1 145 ? 7.516 21.203 -4.453 1 91.94 145 PHE B C 1
ATOM 2338 O O . PHE B 1 145 ? 7.82 22.031 -5.309 1 91.94 145 PHE B O 1
ATOM 2345 N N . ASN B 1 146 ? 7.004 21.391 -3.32 1 87.38 146 ASN B N 1
ATOM 2346 C CA . ASN B 1 146 ? 6.953 22.766 -2.857 1 87.38 146 ASN B CA 1
ATOM 2347 C C . ASN B 1 146 ? 8.336 23.281 -2.486 1 87.38 146 ASN B C 1
ATOM 2349 O O . ASN B 1 146 ? 8.953 22.797 -1.533 1 87.38 146 ASN B O 1
ATOM 2353 N N . ILE B 1 147 ? 8.836 24.219 -3.32 1 82.5 147 ILE B N 1
ATOM 2354 C CA . ILE B 1 147 ? 10.172 24.75 -3.088 1 82.5 147 ILE B CA 1
ATOM 2355 C C . ILE B 1 147 ? 10.078 26.078 -2.334 1 82.5 147 ILE B C 1
ATOM 2357 O O . ILE B 1 147 ? 9.172 26.875 -2.586 1 82.5 147 ILE B O 1
#

Foldseek 3Di:
DKAWDDLVCLVQVVVLQLVDAFRKDWPQCSPSVNVNVQCVQPVQQWMFDDDPRGTFWTWRWHDDLEEIEIDDGDGHPVPPPPCVSVVSVVSNVVVCVVSVYDYYYYDDDPPPVVVVVVCVVVPHDDDPPDDDDDDDDDPNGDIDGND/DKAWDDLVCLVQVVVLQLVDAFRKDWPQCSPSVNVNVQCVQPVQQWMFDDDPNGTFWTWRWHDDLEEIEIDDGDGHPVPPPVCPSVVSVVSNVVVCVVSVYDYYYYDDDPPPVVVVVVCVVVVHDDDPPDDDDDDDDDPNGDIDGND

pLDDT: mean 96.69, std 2.71, range [82.19, 98.94]

InterPro domains:
  IPR000182 GNAT domain [PF00583] (30-124)
  IPR000182 GNAT domain [PS51186] (1-143)
  IPR016181 Acyl-CoA N-acyltransferase [SSF55729] (1-134)

Sequence (294 aa):
MVRVMTIEDYDEVYALWMSIKGFGIRSIDDSKEGIEIFLKRNPTTCCVDVEDGKIVGAILCGHDGRRACMYHVCVSPDYRRRHIGQHMVDFCLKALKEEKICKVALNAFVTNEAGNAFWSKMGWILRSDMNYYDHVIDPDNVTIFNIMVRVMTIEDYDEVYALWMSIKGFGIRSIDDSKEGIEIFLKRNPTTCCVDVEDGKIVGAILCGHDGRRACMYHVCVSPDYRRRHIGQHMVDFCLKALKEEKICKVALNAFVTNEAGNAFWSKMGWILRSDMNYYDHVIDPDNVTIFNI

Organism: Butyrivibrio fibrisolvens (NCBI:txid831)

Radius of gyration: 19.28 Å; Cα contacts (8 Å, |Δi|>4): 548; chains: 2; bounding box: 32×55×41 Å

Secondary structure (DSSP, 8-state):
-EEE--GGGHHHHHHHHHHSTT-EEETTTTSHHHHHHHHHH-TTT-EEEEETTEEEEEEEEEE-SS-EEEEEEEE-GGG-SSSHHHHHHHHHHHHHHHTT--EEEEEEETT-HHHHHHHHHTTPEE-TTEEEEEEES-TT--EEE--/-EEE--GGGHHHHHHHHHHSTT-EEETTTTSHHHHHHHHHH-TTT-EEEEETTEEEEEEEEEE-SS-EEEEEEEE-GGG-SSSHHHHHHHHHHHHHHHTT--EEEEEEETT-HHHHHHHHHTTPEE--SEEEEEEES-TT--EEE--